Protein AF-A0A7L4YK06-F1 (afdb_monomer_lite)

Radius of gyration: 18.38 Å; chains: 1; bounding box: 50×36×62 Å

Sequence (224 aa):
MPAREVGVSVGKQPEITEEFLQMFVEAMGSVVPGPPIPPDEIESWRGKLPDLVLTWWEQVGLASFGDGRAWFTDPAEWVDVAAEILPLCQVISPYLDPALLNGAYYPWMRDAFGDMYCWSPTHQVKLKITPLLHWVGGADYSEDIANGLVTLPVENAILSRPRDFDVVDDKGKLLFSRLRKRLGPLTADTYYAMVVPVALGGAVLADNFAIKPVHGHLAQGSTN

pLDDT: mean 87.83, std 16.8, range [28.19, 98.44]

Organism: NCBI:txid1891644

Secondary structure (DSSP, 8-state):
----------PPPP----HHHHHHHHHHS-EE--PPPPHHHHHHTBTTB-HHHHHHHHHHSS-EETTTTEEE--HHHHHHHHHHHGGGPEE--TT--GGGG-S--EEEEEETT--EEEEETTTTEEEEEEGGGTEEEEEE-HHHHHTT-TTHHHHHHHT--GGGGSPBPTTS-B-HHHHHHHH----TTEEEEESS-GGGT---SGGGEEEEESS-GGGSS---

InterPro domains:
  IPR014983 GAD-related [PF08887] (21-130)

Structure (mmCIF, N/CA/C/O backbone):
data_AF-A0A7L4YK06-F1
#
_entry.id   AF-A0A7L4YK06-F1
#
loop_
_atom_site.group_PDB
_atom_site.id
_atom_site.type_symbol
_atom_site.label_atom_id
_atom_site.label_alt_id
_atom_site.label_comp_id
_atom_site.label_asym_id
_atom_site.label_entity_id
_atom_site.label_seq_id
_atom_site.pdbx_PDB_ins_code
_atom_site.Cartn_x
_atom_site.Cartn_y
_atom_site.Cartn_z
_atom_site.occupancy
_atom_site.B_iso_or_equiv
_atom_site.auth_seq_id
_atom_site.auth_comp_id
_atom_site.auth_asym_id
_atom_site.auth_atom_id
_atom_site.pdbx_PDB_model_num
ATOM 1 N N . MET A 1 1 ? -20.789 -14.506 -44.856 1.00 38.69 1 MET A N 1
ATOM 2 C CA . MET A 1 1 ? -21.210 -14.554 -43.440 1.00 38.69 1 MET A CA 1
ATOM 3 C C . MET A 1 1 ? -20.277 -13.634 -42.668 1.00 38.69 1 MET A C 1
ATOM 5 O O . MET A 1 1 ? -19.081 -13.895 -42.732 1.00 38.69 1 MET A O 1
ATOM 9 N N . PRO A 1 2 ? -20.738 -12.533 -42.054 1.00 35.31 2 PRO A N 1
ATOM 10 C CA . PRO A 1 2 ? -19.851 -11.685 -41.268 1.00 35.31 2 PRO A CA 1
ATOM 11 C C . PRO A 1 2 ? -19.653 -12.286 -39.871 1.00 35.31 2 PRO A C 1
ATOM 13 O O . PRO A 1 2 ? -20.581 -12.848 -39.286 1.00 35.31 2 PRO A O 1
ATOM 16 N N . ALA A 1 3 ? -18.417 -12.210 -39.383 1.00 37.41 3 ALA A N 1
ATOM 17 C CA . ALA A 1 3 ? -18.013 -12.671 -38.064 1.00 37.41 3 ALA A CA 1
ATOM 18 C C . ALA A 1 3 ? -18.752 -11.881 -36.973 1.00 37.41 3 ALA A C 1
ATOM 20 O O . ALA A 1 3 ? -18.835 -10.656 -37.035 1.00 37.41 3 ALA A O 1
ATOM 21 N N . ARG A 1 4 ? -19.302 -12.593 -35.982 1.00 36.28 4 ARG A N 1
ATOM 22 C CA . ARG A 1 4 ? -19.847 -11.994 -34.760 1.00 36.28 4 ARG A CA 1
ATOM 23 C C . ARG A 1 4 ? -18.691 -11.409 -33.954 1.00 36.28 4 ARG A C 1
ATOM 25 O O . ARG A 1 4 ? -17.850 -12.161 -33.468 1.00 36.28 4 ARG A O 1
ATOM 32 N N . GLU A 1 5 ? -18.679 -10.091 -33.794 1.00 35.84 5 GLU A N 1
ATOM 33 C CA . GLU A 1 5 ? -17.952 -9.444 -32.706 1.00 35.84 5 GLU A CA 1
ATOM 34 C C . GLU A 1 5 ? -18.526 -9.960 -31.383 1.00 35.84 5 GLU A C 1
ATOM 36 O O . GLU A 1 5 ? -19.709 -9.792 -31.079 1.00 35.84 5 GLU A O 1
ATOM 41 N N . VAL A 1 6 ? -17.691 -10.658 -30.616 1.00 38.72 6 VAL A N 1
ATOM 42 C CA . VAL A 1 6 ? -17.999 -11.019 -29.235 1.00 38.72 6 VAL A CA 1
ATOM 43 C C . VAL A 1 6 ? -17.775 -9.754 -28.419 1.00 38.72 6 VAL A C 1
ATOM 45 O O . VAL A 1 6 ? -16.650 -9.438 -28.041 1.00 38.72 6 VAL A O 1
ATOM 48 N N . GLY A 1 7 ? -18.845 -8.987 -28.213 1.00 33.97 7 GLY A N 1
ATOM 49 C CA . GLY A 1 7 ? -18.842 -7.886 -27.262 1.00 33.97 7 GLY A CA 1
ATOM 50 C C . GLY A 1 7 ? -18.498 -8.434 -25.881 1.00 33.97 7 GLY A C 1
ATOM 51 O O . GLY A 1 7 ? -19.246 -9.240 -25.328 1.00 33.97 7 GLY A O 1
ATOM 52 N N . VAL A 1 8 ? -17.353 -8.024 -25.341 1.00 39.62 8 VAL A N 1
ATOM 53 C CA . VAL A 1 8 ? -17.041 -8.207 -23.924 1.00 39.62 8 VAL A CA 1
ATOM 54 C C . VAL A 1 8 ? -18.122 -7.451 -23.161 1.00 39.62 8 VAL A C 1
ATOM 56 O O . VAL A 1 8 ? -18.219 -6.229 -23.274 1.00 39.62 8 VAL A O 1
ATOM 59 N N . SER A 1 9 ? -18.980 -8.169 -22.436 1.00 37.34 9 SER A N 1
ATOM 60 C CA . SER A 1 9 ? -19.929 -7.539 -21.528 1.00 37.34 9 SER A CA 1
ATOM 61 C C . SER A 1 9 ? -19.119 -6.812 -20.461 1.00 37.34 9 SER A C 1
ATOM 63 O O . SER A 1 9 ? -18.550 -7.446 -19.572 1.00 37.34 9 SER A O 1
ATOM 65 N N . VAL A 1 10 ? -19.035 -5.488 -20.567 1.00 45.25 10 VAL A N 1
ATOM 66 C CA . VAL A 1 10 ? -18.601 -4.642 -19.457 1.00 45.25 10 VAL A CA 1
ATOM 67 C C . VAL A 1 10 ? -19.618 -4.899 -18.351 1.00 45.25 10 VAL A C 1
ATOM 69 O O . VAL A 1 10 ? -20.784 -4.524 -18.480 1.00 45.25 10 VAL A O 1
ATOM 72 N N . GLY A 1 11 ? -19.219 -5.662 -17.330 1.00 49.56 11 GLY A N 1
ATOM 73 C CA . GLY A 1 11 ? -20.054 -5.898 -16.158 1.00 49.56 11 GLY A CA 1
ATOM 74 C C . GLY A 1 11 ? -20.525 -4.555 -15.608 1.00 49.56 11 GLY A C 1
ATOM 75 O O . GLY A 1 11 ? -19.779 -3.575 -15.649 1.00 49.56 11 GLY A O 1
ATOM 76 N N . LYS A 1 12 ? -21.780 -4.486 -15.154 1.00 53.69 12 LYS A N 1
ATOM 77 C CA . LYS A 1 12 ? -22.322 -3.282 -14.518 1.00 53.69 12 LYS A CA 1
ATOM 78 C C . LYS A 1 12 ? -21.351 -2.868 -13.406 1.00 53.69 12 LYS A C 1
ATOM 80 O O . LYS A 1 12 ? -21.043 -3.696 -12.550 1.00 53.69 12 LYS A O 1
ATOM 85 N N . GLN A 1 13 ? -20.836 -1.639 -13.459 1.00 62.62 13 GLN A N 1
ATOM 86 C CA . GLN A 1 13 ? -19.966 -1.139 -12.397 1.00 62.62 13 GLN A CA 1
ATOM 87 C C . GLN A 1 13 ? -20.712 -1.194 -11.055 1.00 62.62 13 GLN A C 1
ATOM 89 O O . GLN A 1 13 ? -21.938 -1.016 -11.051 1.00 62.62 13 GLN A O 1
ATOM 94 N N . PRO A 1 14 ? -20.012 -1.500 -9.947 1.00 71.00 14 PRO A N 1
ATOM 95 C CA . PRO A 1 14 ? -20.625 -1.506 -8.625 1.00 71.00 14 PRO A CA 1
ATOM 96 C C . PRO A 1 14 ? -21.251 -0.135 -8.349 1.00 71.00 14 PRO A C 1
ATOM 98 O O . PRO A 1 14 ? -20.731 0.893 -8.785 1.00 71.00 14 PRO A O 1
ATOM 101 N N . GLU A 1 15 ? -22.387 -0.123 -7.658 1.00 83.00 15 GLU A N 1
ATOM 102 C CA . GLU A 1 15 ? -22.965 1.123 -7.165 1.00 83.00 15 GLU A CA 1
ATOM 103 C C . GLU A 1 15 ? -22.116 1.590 -5.981 1.00 83.00 15 GLU A C 1
ATOM 105 O O . GLU A 1 15 ? -22.194 1.022 -4.895 1.00 83.00 15 GLU A O 1
ATOM 110 N N . ILE A 1 16 ? -21.247 2.567 -6.235 1.00 92.44 16 ILE A N 1
ATOM 111 C CA . ILE A 1 16 ? -20.385 3.177 -5.225 1.00 92.44 16 ILE A CA 1
ATOM 112 C C . ILE A 1 16 ? -21.134 4.370 -4.639 1.00 92.44 16 ILE A C 1
ATOM 114 O O . ILE A 1 16 ? -21.537 5.267 -5.377 1.00 92.44 16 ILE A O 1
ATOM 118 N N . THR A 1 17 ? -21.336 4.362 -3.325 1.00 93.69 17 THR A N 1
ATOM 119 C CA . THR A 1 17 ? -22.069 5.407 -2.592 1.00 93.69 17 THR A CA 1
ATOM 120 C C . THR A 1 17 ? -21.176 6.224 -1.667 1.00 93.69 17 THR A C 1
ATOM 122 O O . THR A 1 17 ? -21.579 7.304 -1.242 1.00 93.69 17 THR A O 1
ATOM 125 N N . GLU A 1 18 ? -19.979 5.725 -1.345 1.00 94.94 18 GLU A N 1
ATOM 126 C CA . GLU A 1 18 ? -19.001 6.470 -0.553 1.00 94.94 18 GLU A CA 1
ATOM 127 C C . GLU A 1 18 ? -18.235 7.448 -1.459 1.00 94.94 18 GLU A C 1
ATOM 129 O O . GLU A 1 18 ? -17.725 7.072 -2.518 1.00 94.94 18 GLU A O 1
ATOM 134 N N . GLU A 1 19 ? -18.195 8.716 -1.051 1.00 94.25 19 GLU A N 1
ATOM 135 C CA . GLU A 1 19 ? -17.736 9.846 -1.860 1.00 94.25 19 GLU A CA 1
ATOM 136 C C . GLU A 1 19 ? -16.250 9.746 -2.225 1.00 94.25 19 GLU A C 1
ATOM 138 O O . GLU A 1 19 ? -15.890 9.908 -3.395 1.00 94.25 19 GLU A O 1
ATOM 143 N N . PHE A 1 20 ? -15.376 9.431 -1.265 1.00 94.31 20 PHE A N 1
ATOM 144 C CA . PHE A 1 20 ? -13.936 9.352 -1.518 1.00 94.31 20 PHE A CA 1
ATOM 145 C C . PHE A 1 20 ? -13.567 8.184 -2.437 1.00 94.31 20 PHE A C 1
ATOM 147 O O . PHE A 1 20 ? -12.710 8.328 -3.313 1.00 94.31 20 PHE A O 1
ATOM 154 N N . LEU A 1 21 ? -14.243 7.044 -2.296 1.00 95.06 21 LEU A N 1
ATOM 155 C CA . LEU A 1 21 ? -14.101 5.900 -3.185 1.00 95.06 21 LEU A CA 1
ATOM 156 C C . LEU A 1 21 ? -14.577 6.241 -4.594 1.00 95.06 21 LEU A C 1
ATOM 158 O O . LEU A 1 21 ? -13.899 5.893 -5.562 1.00 95.06 21 LEU A O 1
ATOM 162 N N . GLN A 1 22 ? -15.701 6.950 -4.726 1.00 94.56 22 GLN A N 1
ATOM 163 C CA . GLN A 1 22 ? -16.176 7.405 -6.029 1.00 94.56 22 GLN A CA 1
ATOM 164 C C . GLN A 1 22 ? -15.141 8.318 -6.699 1.00 94.56 22 GLN A C 1
ATOM 166 O O . GLN A 1 22 ? -14.745 8.062 -7.839 1.00 94.56 22 GLN A O 1
ATOM 171 N N . MET A 1 23 ? -14.638 9.325 -5.978 1.00 94.00 23 MET A N 1
ATOM 172 C CA . MET A 1 23 ? -13.592 10.226 -6.474 1.00 94.00 23 MET A CA 1
ATOM 173 C C . MET A 1 23 ? -12.334 9.465 -6.905 1.00 94.00 23 MET A C 1
ATOM 175 O O . MET A 1 23 ? -11.746 9.763 -7.948 1.00 94.00 23 MET A O 1
ATOM 179 N N . PHE A 1 24 ? -11.918 8.464 -6.127 1.00 95.25 24 PHE A N 1
ATOM 180 C CA . PHE A 1 24 ? -10.759 7.644 -6.456 1.00 95.25 24 PHE A CA 1
ATOM 181 C C . PHE A 1 24 ? -10.971 6.816 -7.723 1.00 95.25 24 PHE A C 1
ATOM 183 O O . PHE A 1 24 ? -10.101 6.788 -8.595 1.00 95.25 24 PHE A O 1
ATOM 190 N N . VAL A 1 25 ? -12.131 6.170 -7.869 1.00 94.31 25 VAL A N 1
ATOM 191 C CA . VAL A 1 25 ? -12.465 5.384 -9.065 1.00 94.31 25 VAL A CA 1
ATOM 192 C C . VAL A 1 25 ? -12.511 6.268 -10.310 1.00 94.31 25 VAL A C 1
ATOM 194 O O . VAL A 1 25 ? -11.950 5.891 -11.342 1.00 94.31 25 VAL A O 1
ATOM 197 N N . GLU A 1 26 ? -13.103 7.459 -10.210 1.00 93.75 26 GLU A N 1
ATOM 198 C CA . GLU A 1 26 ? -13.117 8.448 -11.291 1.00 93.75 26 GLU A CA 1
ATOM 199 C C . GLU A 1 26 ? -11.696 8.886 -11.678 1.00 93.75 26 GLU A C 1
ATOM 201 O O . GLU A 1 26 ? -11.359 8.928 -12.864 1.00 93.75 26 GLU A O 1
ATOM 206 N N . ALA A 1 27 ? -10.828 9.143 -10.694 1.00 94.19 27 ALA A N 1
ATOM 207 C CA . ALA A 1 27 ? -9.434 9.512 -10.933 1.00 94.19 27 ALA A CA 1
ATOM 208 C C . ALA A 1 27 ? -8.612 8.367 -11.554 1.00 94.19 27 ALA A C 1
ATOM 210 O O . ALA A 1 27 ? -7.781 8.602 -12.436 1.00 94.19 27 ALA A O 1
ATOM 211 N N . MET A 1 28 ? -8.832 7.126 -11.111 1.00 94.19 28 MET A N 1
ATOM 212 C CA . MET A 1 28 ? -8.130 5.934 -11.598 1.00 94.19 28 MET A CA 1
ATOM 213 C C . MET A 1 28 ? -8.605 5.494 -12.986 1.00 94.19 28 MET A C 1
ATOM 215 O O . MET A 1 28 ? -7.826 4.895 -13.737 1.00 94.19 28 MET A O 1
ATOM 219 N N . GLY A 1 29 ? -9.849 5.820 -13.342 1.00 92.75 29 GLY A N 1
ATOM 220 C CA . GLY A 1 29 ? -10.471 5.583 -14.645 1.00 92.75 29 GLY A CA 1
ATOM 221 C C . GLY A 1 29 ? -11.077 4.188 -14.824 1.00 92.75 29 GLY A C 1
ATOM 222 O O . GLY A 1 29 ? -11.877 3.987 -15.736 1.00 92.75 29 GLY A O 1
ATOM 223 N N . SER A 1 30 ? -10.730 3.223 -13.970 1.00 92.31 30 SER A N 1
ATOM 224 C CA . SER A 1 30 ? -11.351 1.898 -13.953 1.00 92.31 30 SER A CA 1
ATOM 225 C C . SER A 1 30 ? -11.335 1.285 -12.553 1.00 92.31 30 SER A C 1
ATOM 227 O O . SER A 1 30 ? -10.402 1.499 -11.777 1.00 92.31 30 SER A O 1
ATOM 229 N N . VAL A 1 31 ? -12.372 0.500 -12.254 1.00 95.12 31 VAL A N 1
ATOM 230 C CA . VAL A 1 31 ? -12.461 -0.379 -11.085 1.00 95.12 31 VAL A CA 1
ATOM 231 C C . VAL A 1 31 ? -12.971 -1.742 -11.535 1.00 95.12 31 VAL A C 1
ATOM 233 O O . VAL A 1 31 ? -13.912 -1.836 -12.329 1.00 95.12 31 VAL A O 1
ATOM 236 N N . VAL A 1 32 ? -12.335 -2.795 -11.039 1.00 95.62 32 VAL A N 1
ATOM 237 C CA . VAL A 1 32 ? -12.787 -4.178 -11.171 1.00 95.62 32 VAL A CA 1
ATOM 238 C C . VAL A 1 32 ? -13.037 -4.686 -9.753 1.00 95.62 32 VAL A C 1
ATOM 240 O O . VAL A 1 32 ? -12.064 -4.819 -9.007 1.00 95.62 32 VAL A O 1
ATOM 243 N N . PRO A 1 33 ? -14.303 -4.934 -9.361 1.00 94.69 33 PRO A N 1
ATOM 244 C CA . PRO A 1 33 ? -14.619 -5.473 -8.044 1.00 94.69 33 PRO A CA 1
ATOM 245 C C . PRO A 1 33 ? -13.831 -6.748 -7.756 1.00 94.69 33 PRO A C 1
ATOM 247 O O . PRO A 1 33 ? -13.664 -7.597 -8.638 1.00 94.69 33 PRO A O 1
ATOM 250 N N . GLY A 1 34 ? -13.338 -6.856 -6.528 1.00 90.50 34 GLY A N 1
ATOM 251 C CA . GLY A 1 34 ? -12.628 -8.035 -6.056 1.00 90.50 34 GLY A CA 1
ATOM 252 C C . GLY A 1 34 ? -13.581 -9.106 -5.533 1.00 90.50 34 GLY A C 1
ATOM 253 O O . GLY A 1 34 ? -14.804 -8.940 -5.581 1.00 90.50 34 GLY A O 1
ATOM 254 N N . PRO A 1 35 ? -13.032 -10.204 -4.991 1.00 88.38 35 PRO A N 1
ATOM 255 C CA . PRO A 1 35 ? -13.801 -11.115 -4.158 1.00 88.38 35 PRO A CA 1
ATOM 256 C C . PRO A 1 35 ? -14.521 -10.331 -3.045 1.00 88.38 35 PRO A C 1
ATOM 258 O O . PRO A 1 35 ? -13.887 -9.492 -2.394 1.00 88.38 35 PRO A O 1
ATOM 261 N N . PRO A 1 36 ? -15.833 -10.553 -2.837 1.00 88.69 36 PRO A N 1
ATOM 262 C CA . PRO A 1 36 ? -16.537 -9.964 -1.708 1.00 88.69 36 PRO A CA 1
ATOM 263 C C . PRO A 1 36 ? -16.005 -10.568 -0.409 1.00 88.69 36 PRO A C 1
ATOM 265 O O . PRO A 1 36 ? -15.769 -11.775 -0.333 1.00 88.69 36 PRO A O 1
ATOM 268 N N . ILE A 1 37 ? -15.855 -9.730 0.612 1.00 91.56 37 ILE A N 1
ATOM 269 C CA . ILE A 1 37 ? -15.395 -10.158 1.932 1.00 91.56 37 ILE A CA 1
ATOM 270 C C . ILE A 1 37 ? -16.627 -10.539 2.771 1.00 91.56 37 ILE A C 1
ATOM 272 O O . ILE A 1 37 ? -17.585 -9.761 2.819 1.00 91.56 37 ILE A O 1
ATOM 276 N N . PRO A 1 38 ? -16.667 -11.728 3.401 1.00 93.38 38 PRO A N 1
ATOM 277 C CA . PRO A 1 38 ? -17.772 -12.121 4.271 1.00 93.38 38 PRO A CA 1
ATOM 278 C C . PRO A 1 38 ? -18.001 -11.113 5.413 1.00 93.38 38 PRO A C 1
ATOM 280 O O . PRO A 1 38 ? -17.027 -10.645 6.003 1.00 93.38 38 PRO A O 1
ATOM 283 N N . PRO A 1 39 ? -19.256 -10.822 5.807 1.00 94.88 39 PRO A N 1
ATOM 284 C CA . PRO A 1 39 ? -19.540 -9.857 6.875 1.00 94.88 39 PRO A CA 1
ATOM 285 C C . PRO A 1 39 ? -18.829 -10.152 8.204 1.00 94.88 39 PRO A C 1
ATOM 287 O O . PRO A 1 39 ? -18.324 -9.234 8.841 1.00 94.88 39 PRO A O 1
ATOM 290 N N . ASP A 1 40 ? -18.732 -11.426 8.597 1.00 95.94 40 ASP A N 1
ATOM 291 C CA . ASP A 1 40 ? -18.037 -11.829 9.829 1.00 95.94 40 ASP A CA 1
ATOM 292 C C . ASP A 1 40 ? -16.530 -11.521 9.771 1.00 95.94 40 ASP A C 1
ATOM 294 O O . ASP A 1 40 ? -15.907 -11.199 10.785 1.00 95.94 40 ASP A O 1
ATOM 298 N N . GLU A 1 41 ? -15.935 -11.596 8.579 1.00 94.62 41 GLU A N 1
ATOM 299 C CA . GLU A 1 41 ? -14.531 -11.263 8.360 1.00 94.62 41 GLU A CA 1
ATOM 300 C C . GLU A 1 41 ? -14.318 -9.746 8.408 1.00 94.62 41 GLU A C 1
ATOM 302 O O . GLU A 1 41 ? -13.403 -9.288 9.094 1.00 94.62 41 GLU A O 1
ATOM 307 N N . ILE A 1 42 ? -15.208 -8.960 7.791 1.00 95.50 42 ILE A N 1
ATOM 308 C CA . ILE A 1 42 ? -15.216 -7.491 7.900 1.00 95.50 42 ILE A CA 1
ATOM 309 C C . ILE A 1 42 ? -15.331 -7.060 9.368 1.00 95.50 42 ILE A C 1
ATOM 311 O O . ILE A 1 42 ? -14.561 -6.219 9.835 1.00 95.50 42 ILE A O 1
ATOM 315 N N . GLU A 1 43 ? -16.238 -7.678 10.125 1.00 96.31 43 GLU A N 1
ATOM 316 C CA . GLU A 1 43 ? -16.424 -7.387 11.548 1.00 96.31 43 GLU A CA 1
ATOM 317 C C . GLU A 1 43 ? -15.160 -7.695 12.367 1.00 96.31 43 GLU A C 1
ATOM 319 O O . GLU A 1 43 ? -14.799 -6.944 13.273 1.00 96.31 43 GLU A O 1
ATOM 324 N N . SER A 1 44 ? -14.411 -8.743 12.006 1.00 95.94 44 SER A N 1
ATOM 325 C CA . SER A 1 44 ? -13.151 -9.103 12.673 1.00 95.94 44 SER A CA 1
ATOM 326 C C . SER A 1 44 ? -12.025 -8.061 12.515 1.00 95.94 44 SER A C 1
ATOM 328 O O . SER A 1 44 ? -11.031 -8.097 13.264 1.00 95.94 44 SER A O 1
ATOM 330 N N . TRP A 1 45 ? -12.173 -7.141 11.553 1.00 95.75 45 TRP A N 1
ATOM 331 C CA . TRP A 1 45 ? -11.264 -6.024 11.293 1.00 95.75 45 TRP A CA 1
ATOM 332 C C . TRP A 1 45 ? -11.667 -4.723 11.995 1.00 95.75 45 TRP A C 1
ATOM 334 O O . TRP A 1 45 ? -10.849 -3.795 12.058 1.00 95.75 45 TRP A O 1
ATOM 344 N N . ARG A 1 46 ? -12.865 -4.641 12.591 1.00 95.38 46 ARG A N 1
ATOM 345 C CA . ARG A 1 46 ? -13.256 -3.466 13.381 1.00 95.38 46 ARG A CA 1
ATOM 346 C C . ARG A 1 46 ? -12.298 -3.239 14.543 1.00 95.38 46 ARG A C 1
ATOM 348 O O . ARG A 1 46 ? -11.855 -4.167 15.219 1.00 95.38 46 ARG A O 1
ATOM 355 N N . GLY A 1 47 ? -11.925 -1.978 14.743 1.00 92.56 47 GLY A N 1
ATOM 356 C CA . GLY A 1 47 ? -10.927 -1.568 15.734 1.00 92.56 47 GLY A CA 1
ATOM 357 C C . GLY A 1 47 ? -9.470 -1.873 15.352 1.00 92.56 47 GLY A C 1
ATOM 358 O O . GLY A 1 47 ? -8.564 -1.346 15.995 1.00 92.56 47 GLY A O 1
ATOM 359 N N . LYS A 1 48 ? -9.217 -2.670 14.303 1.00 94.75 48 LYS A N 1
ATOM 360 C CA . LYS A 1 48 ? -7.875 -2.869 13.727 1.00 94.75 48 LYS A CA 1
ATOM 361 C C . LYS A 1 48 ? -7.621 -1.950 12.541 1.00 94.75 48 LYS A C 1
ATOM 363 O O . LYS A 1 48 ? -6.493 -1.501 12.384 1.00 94.75 48 LYS A O 1
ATOM 368 N N . LEU A 1 49 ? -8.651 -1.676 11.741 1.00 95.19 49 LEU A N 1
ATOM 369 C CA . LEU A 1 49 ? -8.650 -0.724 10.631 1.00 95.19 49 LEU A CA 1
ATOM 370 C C . LEU A 1 49 ? -9.693 0.380 10.871 1.00 95.19 49 LEU A C 1
ATOM 372 O O . LEU A 1 49 ? -10.652 0.152 11.614 1.00 95.19 49 LEU A O 1
ATOM 376 N N . PRO A 1 50 ? -9.544 1.563 10.248 1.00 94.31 50 PRO A N 1
ATOM 377 C CA . PRO A 1 50 ? -10.601 2.569 10.233 1.00 94.31 50 PRO A CA 1
ATOM 378 C C . PRO A 1 50 ? -11.855 2.032 9.533 1.00 94.31 50 PRO A C 1
ATOM 380 O O . PRO A 1 50 ? -11.751 1.432 8.462 1.00 94.31 50 PRO A O 1
ATOM 383 N N . ASP A 1 51 ? -13.040 2.303 10.090 1.00 95.44 51 ASP A N 1
ATOM 384 C CA . ASP A 1 51 ? -14.325 1.815 9.554 1.00 95.44 51 ASP A CA 1
ATOM 385 C C . ASP A 1 51 ? -14.574 2.230 8.092 1.00 95.44 51 ASP A C 1
ATOM 387 O O . ASP A 1 51 ? -15.280 1.539 7.356 1.00 95.44 51 ASP A O 1
ATOM 391 N N . LEU A 1 52 ? -13.965 3.331 7.642 1.00 96.00 52 LEU A N 1
ATOM 392 C CA . LEU A 1 52 ? -14.053 3.775 6.252 1.00 96.00 52 LEU A CA 1
ATOM 393 C C . LEU A 1 52 ? -13.415 2.772 5.274 1.00 96.00 52 LEU A C 1
ATOM 395 O O . LEU A 1 52 ? -13.978 2.519 4.214 1.00 96.00 52 LEU A O 1
ATOM 399 N N . VAL A 1 53 ? -12.305 2.124 5.650 1.00 96.75 53 VAL A N 1
ATOM 400 C CA . VAL A 1 53 ? -11.691 1.062 4.828 1.00 96.75 53 VAL A CA 1
ATOM 401 C C . VAL A 1 53 ? -12.643 -0.125 4.690 1.00 96.75 53 VAL A C 1
ATOM 403 O O . VAL A 1 53 ? -12.821 -0.656 3.595 1.00 96.75 53 VAL A O 1
ATOM 406 N N . LEU A 1 54 ? -13.303 -0.500 5.788 1.00 96.56 54 LEU A N 1
ATOM 407 C CA . LEU A 1 54 ? -14.285 -1.585 5.809 1.00 96.56 54 LEU A CA 1
ATOM 408 C C . LEU A 1 54 ? -15.499 -1.254 4.934 1.00 96.56 54 LEU A C 1
ATOM 410 O O . LEU A 1 54 ? -15.934 -2.089 4.149 1.00 96.56 54 LEU A O 1
ATOM 414 N N . THR A 1 55 ? -15.978 -0.009 4.994 1.00 96.00 55 THR A N 1
ATOM 415 C CA . THR A 1 55 ? -17.061 0.497 4.133 1.00 96.00 55 THR A CA 1
ATOM 416 C C . THR A 1 55 ? -16.702 0.371 2.648 1.00 96.00 55 THR A C 1
ATOM 418 O O . THR A 1 55 ? -17.539 -0.012 1.831 1.00 96.00 55 THR A O 1
ATOM 421 N N . TRP A 1 56 ? -15.451 0.652 2.270 1.00 96.25 56 TRP A N 1
ATOM 422 C CA . TRP A 1 56 ? -14.998 0.459 0.892 1.00 96.25 56 TRP A CA 1
ATOM 423 C C . TRP A 1 56 ? -14.985 -1.015 0.488 1.00 96.25 56 TRP A C 1
ATOM 425 O O . TRP A 1 56 ? -15.451 -1.362 -0.600 1.00 96.25 56 TRP A O 1
ATOM 435 N N . TRP A 1 57 ? -14.492 -1.892 1.362 1.00 96.00 57 TRP A N 1
ATOM 436 C CA . TRP A 1 57 ? -14.490 -3.334 1.118 1.00 96.00 57 TRP A CA 1
ATOM 437 C C . TRP A 1 57 ? -15.902 -3.913 0.981 1.00 96.00 57 TRP A C 1
ATOM 439 O O . TRP A 1 57 ? -16.117 -4.770 0.127 1.00 96.00 57 TRP A O 1
ATOM 449 N N . GLU A 1 58 ? -16.880 -3.423 1.742 1.00 95.25 58 GLU A N 1
ATOM 450 C CA . GLU A 1 58 ? -18.289 -3.813 1.588 1.00 95.25 58 GLU A CA 1
ATOM 451 C C . GLU A 1 58 ? -18.840 -3.462 0.194 1.00 95.25 58 GLU A C 1
ATOM 453 O O . GLU A 1 58 ? -19.628 -4.223 -0.370 1.00 95.25 58 GLU A O 1
ATOM 458 N N . GLN A 1 59 ? -18.419 -2.333 -0.387 1.00 94.94 59 GLN A N 1
ATOM 459 C CA . GLN A 1 59 ? -18.929 -1.863 -1.681 1.00 94.94 59 GLN A CA 1
ATOM 460 C C . GLN A 1 59 ? -18.268 -2.541 -2.882 1.00 94.94 59 GLN A C 1
ATOM 462 O O . GLN A 1 59 ? -18.943 -2.836 -3.871 1.00 94.94 59 GLN A O 1
ATOM 467 N N . VAL A 1 60 ? -16.948 -2.754 -2.833 1.00 95.50 60 VAL A N 1
ATOM 468 C CA . VAL A 1 60 ? -16.181 -3.207 -4.010 1.00 95.50 60 VAL A CA 1
ATOM 469 C C . VAL A 1 60 ? -15.309 -4.443 -3.768 1.00 95.50 60 VAL A C 1
ATOM 471 O O . VAL A 1 60 ? -14.690 -4.941 -4.712 1.00 95.50 60 VAL A O 1
ATOM 474 N N . GLY A 1 61 ? -15.281 -4.979 -2.546 1.00 95.50 61 GLY A N 1
ATOM 475 C CA . GLY A 1 61 ? -14.397 -6.078 -2.152 1.00 95.50 61 GLY A CA 1
ATOM 476 C C . GLY A 1 61 ? -12.920 -5.684 -2.217 1.00 95.50 61 GLY A C 1
ATOM 477 O O . GLY A 1 61 ? -12.567 -4.503 -2.172 1.00 95.50 61 GLY A O 1
ATOM 478 N N . LEU A 1 62 ? -12.046 -6.678 -2.398 1.00 94.81 62 LEU A N 1
ATOM 479 C CA . LEU A 1 62 ? -10.608 -6.479 -2.648 1.00 94.81 62 LEU A CA 1
ATOM 480 C C . LEU A 1 62 ? -10.348 -6.038 -4.102 1.00 94.81 62 LEU A C 1
ATOM 482 O O . LEU A 1 62 ? -9.747 -6.749 -4.911 1.00 94.81 62 LEU A O 1
ATOM 486 N N . ALA A 1 63 ? -10.927 -4.894 -4.469 1.00 96.19 63 ALA A N 1
ATOM 487 C CA . ALA A 1 63 ? -10.990 -4.398 -5.837 1.00 96.19 63 ALA A CA 1
ATOM 488 C C . ALA A 1 63 ? -9.625 -4.030 -6.418 1.00 96.19 63 ALA A C 1
ATOM 490 O O . ALA A 1 63 ? -8.721 -3.591 -5.710 1.00 96.19 63 ALA A O 1
ATOM 491 N N . SER A 1 64 ? -9.527 -4.134 -7.744 1.00 96.56 64 SER A N 1
ATOM 492 C CA . SER A 1 64 ? -8.429 -3.584 -8.536 1.00 96.56 64 SER A CA 1
ATOM 493 C C . SER A 1 64 ? -8.829 -2.255 -9.170 1.00 96.56 64 SER A C 1
ATOM 495 O O . SER A 1 64 ? -9.940 -2.113 -9.681 1.00 96.56 64 SER A O 1
ATOM 497 N N . PHE A 1 65 ? -7.900 -1.305 -9.207 1.00 96.50 65 PHE A N 1
ATOM 498 C CA . PHE A 1 65 ? -8.102 0.047 -9.714 1.00 96.50 65 PHE A CA 1
ATOM 499 C C . PHE A 1 65 ? -7.111 0.381 -10.831 1.00 96.50 65 PHE A C 1
ATOM 501 O O . PHE A 1 65 ? -5.938 -0.008 -10.788 1.00 96.50 65 PHE A O 1
ATOM 508 N N . GLY A 1 66 ? -7.563 1.146 -11.825 1.00 95.62 66 GLY A N 1
ATOM 509 C CA . GLY A 1 66 ? -6.715 1.720 -12.872 1.00 95.62 66 GLY A CA 1
ATOM 510 C C . GLY A 1 66 ? -5.971 0.679 -13.712 1.00 95.62 66 GLY A C 1
ATOM 511 O O . GLY A 1 66 ? -4.787 0.852 -13.988 1.00 95.62 66 GLY A O 1
ATOM 512 N N . ASP A 1 67 ? -6.651 -0.404 -14.094 1.00 95.31 67 ASP A N 1
ATOM 513 C CA . ASP A 1 67 ? -6.114 -1.535 -14.869 1.00 95.31 67 ASP A CA 1
ATOM 514 C C . ASP A 1 67 ? -4.954 -2.277 -14.183 1.00 95.31 67 ASP A C 1
ATOM 516 O O . ASP A 1 67 ? -4.019 -2.747 -14.848 1.00 95.31 67 ASP A O 1
ATOM 520 N N . GLY A 1 68 ? -5.026 -2.374 -12.853 1.00 96.00 68 GLY A N 1
ATOM 521 C CA . GLY A 1 68 ? -4.009 -3.001 -12.018 1.00 96.00 68 GLY A CA 1
ATOM 522 C C . GLY A 1 68 ? -2.904 -2.043 -11.583 1.00 96.00 68 GLY A C 1
ATOM 523 O O . GLY A 1 68 ? -1.753 -2.453 -11.491 1.00 96.00 68 GLY A O 1
ATOM 524 N N . ARG A 1 69 ? -3.218 -0.764 -11.356 1.00 96.69 69 ARG A N 1
ATOM 525 C CA . ARG A 1 69 ? -2.301 0.182 -10.694 1.00 96.69 69 ARG A CA 1
ATOM 526 C C . ARG A 1 69 ? -2.298 0.008 -9.188 1.00 96.69 69 ARG A C 1
ATOM 528 O O . ARG A 1 69 ? -1.244 0.122 -8.578 1.00 96.69 69 ARG A O 1
ATOM 535 N N . ALA A 1 70 ? -3.468 -0.238 -8.612 1.00 96.50 70 ALA A N 1
ATOM 536 C CA . ALA A 1 70 ? -3.651 -0.385 -7.178 1.00 96.50 70 ALA A CA 1
ATOM 537 C C . ALA A 1 70 ? -4.728 -1.424 -6.867 1.00 96.50 70 ALA A C 1
ATOM 539 O O . ALA A 1 70 ? -5.562 -1.742 -7.718 1.00 96.50 70 ALA A O 1
ATOM 540 N N . TRP A 1 71 ? -4.676 -1.958 -5.651 1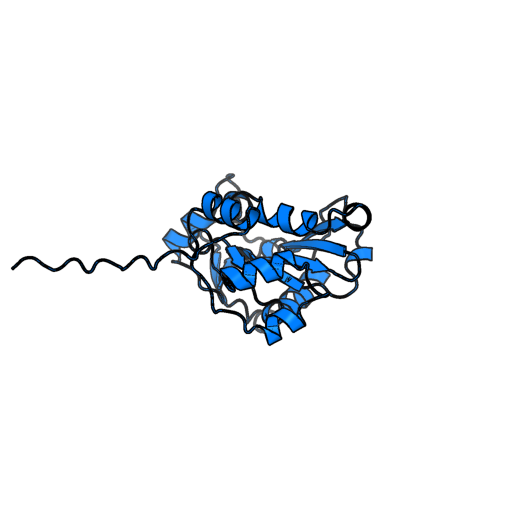.00 96.12 71 TRP A N 1
ATOM 541 C CA . TRP A 1 71 ? -5.632 -2.919 -5.125 1.00 96.12 71 TRP A CA 1
ATOM 542 C C . TRP A 1 71 ? -5.919 -2.622 -3.667 1.00 96.12 71 TRP A C 1
ATOM 544 O O . TRP A 1 71 ? -4.986 -2.361 -2.906 1.00 96.12 71 TRP A O 1
ATOM 554 N N . PHE A 1 72 ? -7.180 -2.761 -3.269 1.00 96.25 72 PHE A N 1
ATOM 555 C CA . PHE A 1 72 ? -7.458 -3.122 -1.884 1.00 96.25 72 PHE A CA 1
ATOM 556 C C . PHE A 1 72 ? -6.982 -4.548 -1.650 1.00 96.25 72 PHE A C 1
ATOM 558 O O . PHE A 1 72 ? -7.132 -5.405 -2.520 1.00 96.25 72 PHE A O 1
ATOM 565 N N . THR A 1 73 ? -6.363 -4.775 -0.499 1.00 92.06 73 THR A N 1
ATOM 566 C CA . THR A 1 73 ? -5.661 -6.024 -0.218 1.00 92.06 73 THR A CA 1
ATOM 567 C C . THR A 1 73 ? -6.083 -6.585 1.126 1.00 92.06 73 THR A C 1
ATOM 569 O O . THR A 1 73 ? -6.376 -5.810 2.036 1.00 92.06 73 THR A O 1
ATOM 572 N N . ASP A 1 74 ? -6.111 -7.912 1.239 1.00 90.38 74 ASP A N 1
ATOM 573 C CA . ASP A 1 74 ? -6.322 -8.578 2.520 1.00 90.38 74 ASP A CA 1
ATOM 574 C C . ASP A 1 74 ? -5.075 -8.364 3.393 1.00 90.38 74 ASP A C 1
ATOM 576 O O . ASP A 1 74 ? -3.985 -8.824 3.027 1.00 90.38 74 ASP A O 1
ATOM 580 N N . PRO A 1 75 ? -5.178 -7.679 4.544 1.00 92.56 75 PRO A N 1
ATOM 581 C CA . PRO A 1 75 ? -4.027 -7.488 5.400 1.00 92.56 75 PRO A CA 1
ATOM 582 C C . PRO A 1 75 ? -3.469 -8.806 5.934 1.00 92.56 75 PRO A C 1
ATOM 584 O O . PRO A 1 75 ? -2.276 -8.849 6.220 1.00 92.56 75 PRO A O 1
ATOM 587 N N . ALA A 1 76 ? -4.270 -9.872 6.056 1.00 88.06 76 ALA A N 1
ATOM 588 C CA . ALA A 1 76 ? -3.798 -11.172 6.533 1.00 88.06 76 ALA A CA 1
ATOM 589 C C . ALA A 1 76 ? -2.766 -11.809 5.588 1.00 88.06 76 ALA A C 1
ATOM 591 O O . ALA A 1 76 ? -1.852 -12.484 6.055 1.00 88.06 76 ALA A O 1
ATOM 592 N N . GLU A 1 77 ? -2.859 -11.551 4.282 1.00 85.62 77 GLU A N 1
ATOM 593 C CA . GLU A 1 77 ? -1.882 -12.036 3.300 1.00 85.62 77 GLU A CA 1
ATOM 594 C C . GLU A 1 77 ? -0.607 -11.177 3.277 1.00 85.62 77 GLU A C 1
ATOM 596 O O . GLU A 1 77 ? 0.481 -11.659 2.969 1.00 85.62 77 GLU A O 1
ATOM 601 N N . TRP A 1 78 ? -0.705 -9.895 3.629 1.00 88.75 78 TRP A N 1
ATOM 602 C CA . TRP A 1 78 ? 0.393 -8.940 3.438 1.00 88.75 78 TRP A CA 1
ATOM 603 C C . TRP A 1 78 ? 1.132 -8.557 4.717 1.00 88.75 78 TRP A C 1
ATOM 605 O O . TRP A 1 78 ? 2.212 -7.968 4.633 1.00 88.75 78 TRP A O 1
ATOM 615 N N . VAL A 1 79 ? 0.593 -8.887 5.894 1.00 91.38 79 VAL A N 1
ATOM 616 C CA . VAL A 1 79 ? 1.206 -8.521 7.179 1.00 91.38 79 VAL A CA 1
ATOM 617 C C . VAL A 1 79 ? 2.614 -9.097 7.317 1.00 91.38 79 VAL A C 1
ATOM 619 O O . VAL A 1 79 ? 3.520 -8.374 7.724 1.00 91.38 79 VAL A O 1
ATOM 622 N N . ASP A 1 80 ? 2.819 -10.351 6.907 1.00 89.31 80 ASP A N 1
ATOM 623 C CA . ASP A 1 80 ? 4.116 -11.025 7.012 1.00 89.31 80 ASP A CA 1
ATOM 624 C C . ASP A 1 80 ? 5.139 -10.399 6.058 1.00 89.31 80 ASP A C 1
ATOM 626 O O . ASP A 1 80 ? 6.271 -10.116 6.444 1.00 89.31 80 ASP A O 1
ATOM 630 N N . VAL A 1 81 ? 4.715 -10.078 4.831 1.00 88.25 81 VAL A N 1
ATOM 631 C CA . VAL A 1 81 ? 5.554 -9.390 3.837 1.00 88.25 81 VAL A CA 1
ATOM 632 C C . VAL A 1 81 ? 5.985 -8.018 4.359 1.00 88.25 81 VAL A C 1
ATOM 634 O O . VAL A 1 81 ? 7.160 -7.652 4.292 1.00 88.25 81 VAL A O 1
ATOM 637 N N . ALA A 1 82 ? 5.047 -7.256 4.921 1.00 91.62 82 ALA A N 1
ATOM 638 C CA . ALA A 1 82 ? 5.346 -5.969 5.527 1.00 91.62 82 ALA A CA 1
ATOM 639 C C . ALA A 1 82 ? 6.272 -6.115 6.754 1.00 91.62 82 ALA A C 1
ATOM 641 O O . ALA A 1 82 ? 7.186 -5.305 6.911 1.00 91.62 82 ALA A O 1
ATOM 642 N N . ALA A 1 83 ? 6.103 -7.171 7.560 1.00 91.19 83 ALA A N 1
ATOM 643 C CA . ALA A 1 83 ? 6.941 -7.491 8.719 1.00 91.19 83 ALA A CA 1
ATOM 644 C C . ALA A 1 83 ? 8.377 -7.882 8.390 1.00 91.19 83 ALA A C 1
ATOM 646 O O . ALA A 1 83 ? 9.287 -7.534 9.144 1.00 91.19 83 ALA A O 1
ATOM 647 N N . GLU A 1 84 ? 8.601 -8.534 7.257 1.00 90.06 84 GLU A N 1
ATOM 648 C CA . GLU A 1 84 ? 9.946 -8.836 6.772 1.00 90.06 84 GLU A CA 1
ATOM 649 C C . GLU A 1 84 ? 10.659 -7.585 6.235 1.00 90.06 84 GLU A C 1
ATOM 651 O O . GLU A 1 84 ? 11.861 -7.411 6.442 1.00 90.06 84 GLU A O 1
ATOM 656 N N . ILE A 1 85 ? 9.926 -6.695 5.560 1.00 91.31 85 ILE A N 1
ATOM 657 C CA . ILE A 1 85 ? 10.506 -5.556 4.834 1.00 91.31 85 ILE A CA 1
ATOM 658 C C . ILE A 1 85 ? 10.693 -4.329 5.730 1.00 91.31 85 ILE A C 1
ATOM 660 O O . ILE A 1 85 ? 11.703 -3.632 5.607 1.00 91.31 85 ILE A O 1
ATOM 664 N N . LEU A 1 86 ? 9.748 -4.039 6.630 1.00 92.81 86 LEU A N 1
ATOM 665 C CA . LEU A 1 86 ? 9.769 -2.824 7.450 1.00 92.81 86 LEU A CA 1
ATOM 666 C C . LEU A 1 86 ? 11.077 -2.649 8.252 1.00 92.81 86 LEU A C 1
ATOM 668 O O . LEU A 1 86 ? 11.618 -1.543 8.223 1.00 92.81 86 LEU A O 1
ATOM 672 N N . PRO A 1 87 ? 11.652 -3.682 8.903 1.00 92.00 87 PRO A N 1
ATOM 673 C CA . PRO A 1 87 ? 12.914 -3.544 9.640 1.00 92.00 87 PRO A CA 1
ATOM 674 C C . PRO A 1 87 ? 14.126 -3.211 8.759 1.00 92.00 87 PRO A C 1
ATOM 676 O O . PRO A 1 87 ? 15.132 -2.718 9.264 1.00 92.00 87 PRO A O 1
ATOM 679 N N . LEU A 1 88 ? 14.047 -3.490 7.454 1.00 91.81 88 LEU A N 1
ATOM 680 C CA . LEU A 1 88 ? 15.090 -3.165 6.479 1.00 91.81 88 LEU A CA 1
ATOM 681 C C . LEU A 1 88 ? 14.963 -1.729 5.959 1.00 91.81 88 LEU A C 1
ATOM 683 O O . LEU A 1 88 ? 15.870 -1.238 5.285 1.00 91.81 88 LEU A O 1
ATOM 687 N N . CYS A 1 89 ? 13.838 -1.066 6.239 1.00 93.75 89 CYS A N 1
ATOM 688 C CA . CYS A 1 89 ? 13.520 0.224 5.661 1.00 93.75 89 CYS A CA 1
ATOM 689 C C . CYS A 1 89 ? 14.172 1.394 6.400 1.00 93.75 89 CYS A C 1
ATOM 691 O O . CYS A 1 89 ? 14.186 1.474 7.627 1.00 93.75 89 CYS A O 1
ATOM 693 N N . GLN A 1 90 ? 14.624 2.378 5.630 1.00 94.75 90 GLN A N 1
ATOM 694 C CA . GLN A 1 90 ? 14.962 3.700 6.129 1.00 94.75 90 GLN A CA 1
ATOM 695 C C . GLN A 1 90 ? 13.692 4.541 6.297 1.00 94.75 90 GLN A C 1
ATOM 697 O O . GLN A 1 90 ? 12.879 4.648 5.377 1.00 94.75 90 GLN A O 1
ATOM 702 N N . VAL A 1 91 ? 13.553 5.203 7.447 1.00 95.69 91 VAL A N 1
ATOM 703 C CA . VAL A 1 91 ? 12.512 6.217 7.654 1.00 95.69 91 VAL A CA 1
ATOM 704 C C . VAL A 1 91 ? 12.864 7.471 6.857 1.00 95.69 91 VAL A C 1
ATOM 706 O O . VAL A 1 91 ? 13.901 8.090 7.097 1.00 95.69 91 VAL A O 1
ATOM 709 N N . ILE A 1 92 ? 12.010 7.835 5.900 1.00 94.38 92 ILE A N 1
ATOM 710 C CA . ILE A 1 92 ? 12.232 8.984 5.005 1.00 94.38 92 ILE A CA 1
ATOM 711 C C . ILE A 1 92 ? 11.337 10.188 5.314 1.00 94.38 92 ILE A C 1
ATOM 713 O O . ILE A 1 92 ? 11.606 11.289 4.838 1.00 94.38 92 ILE A O 1
ATOM 717 N N . SER A 1 93 ? 10.265 9.994 6.087 1.00 89.94 93 SER A N 1
ATOM 718 C CA . SER A 1 93 ? 9.366 11.084 6.470 1.00 89.94 93 SER A CA 1
ATOM 719 C C . SER A 1 93 ? 9.904 11.785 7.718 1.00 89.94 93 SER A C 1
ATOM 721 O O . SER A 1 93 ? 10.076 11.122 8.739 1.00 89.94 93 SER A O 1
ATOM 723 N N . PRO A 1 94 ? 10.120 13.112 7.695 1.00 86.50 94 PRO A N 1
ATOM 724 C CA . PRO A 1 94 ? 10.525 13.852 8.891 1.00 86.50 94 PRO A CA 1
ATOM 725 C C . PRO A 1 94 ? 9.405 13.940 9.941 1.00 86.50 94 PRO A C 1
ATOM 727 O O . PRO A 1 94 ? 9.669 14.309 11.079 1.00 86.50 94 PRO A O 1
ATOM 730 N N . TYR A 1 95 ? 8.168 13.609 9.561 1.00 83.44 95 TYR A N 1
ATOM 731 C CA . TYR A 1 95 ? 6.979 13.636 10.418 1.00 83.44 95 TYR A CA 1
ATOM 732 C C . TYR A 1 95 ? 6.635 12.263 11.009 1.00 83.44 95 TYR A C 1
ATOM 734 O O . TYR A 1 95 ? 5.574 12.095 11.604 1.00 83.44 95 TYR A O 1
ATOM 742 N N . LEU A 1 96 ? 7.500 11.267 10.805 1.00 89.94 96 LEU A N 1
ATOM 743 C CA . LEU A 1 96 ? 7.327 9.920 11.325 1.00 89.94 96 LEU A CA 1
ATOM 744 C C . LEU A 1 96 ? 8.439 9.634 12.331 1.00 89.94 96 LEU A C 1
ATOM 746 O O . LEU A 1 96 ? 9.578 9.381 11.942 1.00 89.94 96 LEU A O 1
ATOM 750 N N . ASP A 1 97 ? 8.106 9.668 13.620 1.00 91.19 97 ASP A N 1
ATOM 751 C CA . ASP A 1 97 ? 9.020 9.198 14.658 1.00 91.19 97 ASP A CA 1
ATOM 752 C C . ASP A 1 97 ? 9.194 7.671 14.511 1.00 91.19 97 ASP A C 1
ATOM 754 O O . ASP A 1 97 ? 8.199 6.938 14.561 1.00 91.19 97 ASP A O 1
ATOM 758 N N . PRO A 1 98 ? 10.430 7.157 14.331 1.00 89.62 98 PRO A N 1
ATOM 759 C CA . PRO A 1 98 ? 10.685 5.721 14.235 1.00 89.62 98 PRO A CA 1
ATOM 760 C C . PRO A 1 98 ? 10.149 4.908 15.421 1.00 89.62 98 PRO A C 1
ATOM 762 O O . PRO A 1 98 ? 9.859 3.723 15.261 1.00 89.62 98 PRO A O 1
ATOM 765 N N . ALA A 1 99 ? 9.988 5.516 16.602 1.00 90.50 99 ALA A N 1
ATOM 766 C CA . ALA A 1 99 ? 9.387 4.856 17.757 1.00 90.50 99 ALA A CA 1
ATOM 767 C C . ALA A 1 99 ? 7.945 4.393 17.487 1.00 90.50 99 ALA A C 1
ATOM 769 O O . ALA A 1 99 ? 7.514 3.403 18.076 1.00 90.50 99 ALA A O 1
ATOM 770 N N . LEU A 1 100 ? 7.229 5.045 16.566 1.00 90.00 100 LEU A N 1
ATOM 771 C CA . LEU A 1 100 ? 5.847 4.725 16.196 1.00 90.00 100 LEU A CA 1
ATOM 772 C C . LEU A 1 100 ? 5.728 3.552 15.211 1.00 90.00 100 LEU A C 1
ATOM 774 O O . LEU A 1 100 ? 4.624 3.161 14.841 1.00 90.00 100 LEU A O 1
ATOM 778 N N . LEU A 1 101 ? 6.854 2.975 14.780 1.00 90.88 101 LEU A N 1
ATOM 779 C CA . LEU A 1 101 ? 6.880 1.773 13.940 1.00 90.88 101 LEU A CA 1
ATOM 780 C C . LEU A 1 101 ? 6.729 0.477 14.745 1.00 90.88 101 LEU A C 1
ATOM 782 O O . LEU A 1 101 ? 6.670 -0.606 14.164 1.00 90.88 101 LEU A O 1
ATOM 786 N N . ASN A 1 102 ? 6.697 0.566 16.077 1.00 89.06 102 ASN A N 1
ATOM 787 C CA . ASN A 1 102 ? 6.437 -0.589 16.925 1.00 89.06 102 ASN A CA 1
ATOM 788 C C . ASN A 1 102 ? 4.936 -0.932 16.960 1.00 89.06 102 ASN A C 1
ATOM 790 O O . ASN A 1 102 ? 4.079 -0.066 16.797 1.00 89.06 102 ASN A O 1
ATOM 794 N N . GLY A 1 103 ? 4.621 -2.199 17.229 1.00 89.69 103 GLY A N 1
ATOM 795 C CA . GLY A 1 103 ? 3.240 -2.675 17.297 1.00 89.69 103 GLY A CA 1
ATOM 796 C C . GLY A 1 103 ? 2.716 -3.197 15.961 1.00 89.69 103 GLY A C 1
ATOM 797 O O . GLY A 1 103 ? 3.475 -3.453 15.027 1.00 89.69 103 GLY A O 1
ATOM 798 N N . ALA A 1 104 ? 1.405 -3.422 15.905 1.00 92.25 104 ALA A N 1
ATOM 799 C CA . ALA A 1 104 ? 0.765 -3.983 14.724 1.00 92.25 104 ALA A CA 1
ATOM 800 C C . ALA A 1 104 ? 0.552 -2.907 13.652 1.00 92.25 104 ALA A C 1
ATOM 802 O O . ALA A 1 104 ? 0.245 -1.752 13.961 1.00 92.25 104 ALA A O 1
ATOM 803 N N . TYR A 1 105 ? 0.652 -3.314 12.392 1.00 94.06 105 TYR A N 1
ATOM 804 C CA . TYR A 1 105 ? 0.248 -2.536 11.229 1.00 94.06 105 TYR A CA 1
ATOM 805 C C . TYR A 1 105 ? -0.367 -3.467 10.193 1.00 94.06 105 TYR A C 1
ATOM 807 O O . TYR A 1 105 ? 0.055 -4.608 10.039 1.00 94.06 105 TYR A O 1
ATOM 815 N N . TYR A 1 106 ? -1.369 -2.962 9.488 1.00 96.06 106 TYR A N 1
ATOM 816 C CA . TYR A 1 106 ? -2.187 -3.746 8.576 1.00 96.06 106 TYR A CA 1
ATOM 817 C C . TYR A 1 106 ? -2.163 -3.098 7.192 1.00 96.06 106 TYR A C 1
ATOM 819 O O . TYR A 1 106 ? -2.701 -1.994 7.041 1.00 96.06 106 TYR A O 1
ATOM 827 N N . PRO A 1 107 ? -1.514 -3.726 6.194 1.00 95.75 107 PRO A N 1
ATOM 828 C CA . PRO A 1 107 ? -1.592 -3.292 4.805 1.00 95.75 107 PRO A CA 1
ATOM 829 C C . PRO A 1 107 ? -3.023 -3.459 4.296 1.00 95.75 107 PRO A C 1
ATOM 831 O O . PRO A 1 107 ? -3.535 -4.568 4.268 1.00 95.75 107 PRO A O 1
ATOM 834 N N . TRP A 1 108 ? -3.676 -2.372 3.902 1.00 95.94 108 TRP A N 1
ATOM 835 C CA . TRP A 1 108 ? -5.065 -2.404 3.414 1.00 95.94 108 TRP A CA 1
ATOM 836 C C . TRP A 1 108 ? -5.177 -2.046 1.928 1.00 95.94 108 TRP A C 1
ATOM 838 O O . TRP A 1 108 ? -6.193 -2.311 1.284 1.00 95.94 108 TRP A O 1
ATOM 848 N N . MET A 1 109 ? -4.116 -1.471 1.360 1.00 95.94 109 MET A N 1
ATOM 849 C CA . MET A 1 109 ? -3.989 -1.190 -0.064 1.00 95.94 109 MET A CA 1
ATOM 850 C C . MET A 1 109 ? -2.538 -1.369 -0.501 1.00 95.94 109 MET A C 1
ATOM 852 O O . MET A 1 109 ? -1.605 -1.125 0.268 1.00 95.94 109 MET A O 1
ATOM 856 N N . ARG A 1 110 ? -2.343 -1.759 -1.758 1.00 95.06 110 ARG A N 1
ATOM 857 C CA . ARG A 1 110 ? -1.024 -1.846 -2.383 1.00 95.06 110 ARG A CA 1
ATOM 858 C C . ARG A 1 110 ? -1.057 -1.404 -3.838 1.00 95.06 110 ARG A C 1
ATOM 860 O O . ARG A 1 110 ? -2.115 -1.436 -4.469 1.00 95.06 110 ARG A O 1
ATOM 867 N N . ASP A 1 111 ? 0.094 -1.036 -4.387 1.00 96.12 111 ASP A N 1
ATOM 868 C CA . ASP A 1 111 ? 0.223 -0.672 -5.800 1.00 96.12 111 ASP A CA 1
ATOM 869 C C . ASP A 1 111 ? 0.832 -1.784 -6.681 1.00 96.12 111 ASP A C 1
ATOM 871 O O . ASP A 1 111 ? 1.064 -2.921 -6.254 1.00 96.12 111 ASP A O 1
ATOM 875 N N . ALA A 1 112 ? 1.037 -1.478 -7.962 1.00 96.88 112 ALA A N 1
ATOM 876 C CA . ALA A 1 112 ? 1.605 -2.384 -8.958 1.00 96.88 112 ALA A CA 1
ATOM 877 C C . ALA A 1 112 ? 3.093 -2.711 -8.744 1.00 96.88 112 ALA A C 1
ATOM 879 O O . ALA A 1 112 ? 3.610 -3.614 -9.402 1.00 96.88 112 ALA A O 1
ATOM 880 N N . PHE A 1 113 ? 3.782 -1.981 -7.872 1.00 96.06 113 PHE A N 1
ATOM 881 C CA . PHE A 1 113 ? 5.212 -2.101 -7.581 1.00 96.06 113 PHE A CA 1
ATOM 882 C C . PHE A 1 113 ? 5.478 -2.673 -6.185 1.00 96.06 113 PHE A C 1
ATOM 884 O O . PHE A 1 113 ? 6.632 -2.918 -5.832 1.00 96.06 113 PHE A O 1
ATOM 891 N N . GLY A 1 114 ? 4.413 -2.950 -5.431 1.00 93.62 114 GLY A N 1
ATOM 892 C CA . GLY A 1 114 ? 4.479 -3.511 -4.089 1.00 93.62 114 GLY A CA 1
ATOM 893 C C . GLY A 1 114 ? 4.570 -2.457 -2.991 1.00 93.62 114 GLY A C 1
ATOM 894 O O . GLY A 1 114 ? 4.827 -2.832 -1.850 1.00 93.62 114 GLY A O 1
ATOM 895 N N . ASP A 1 115 ? 4.355 -1.169 -3.287 1.00 95.12 115 ASP A N 1
ATOM 896 C CA . ASP A 1 115 ? 4.204 -0.184 -2.218 1.00 95.12 115 ASP A CA 1
ATOM 897 C C . ASP A 1 115 ? 2.940 -0.512 -1.422 1.00 95.12 115 ASP A C 1
ATOM 899 O O . ASP A 1 115 ? 1.861 -0.679 -1.994 1.00 95.12 115 ASP A O 1
ATOM 903 N N . MET A 1 116 ? 3.078 -0.599 -0.102 1.00 95.56 116 MET A N 1
ATOM 904 C CA . MET A 1 116 ? 2.016 -0.990 0.821 1.00 95.56 116 MET A CA 1
ATOM 905 C C . MET A 1 116 ? 1.576 0.204 1.659 1.00 95.56 116 MET A C 1
ATOM 907 O O . MET A 1 116 ? 2.385 0.846 2.331 1.00 95.56 116 MET A O 1
ATOM 911 N N . TYR A 1 117 ? 0.274 0.461 1.663 1.00 96.19 117 TYR A N 1
ATOM 912 C CA . TYR A 1 117 ? -0.379 1.469 2.484 1.00 96.19 117 TYR A CA 1
ATOM 913 C C . TYR A 1 117 ? -0.944 0.766 3.710 1.00 96.19 117 TYR A C 1
ATOM 915 O O . TYR A 1 117 ? -1.847 -0.067 3.606 1.00 96.19 117 TYR A O 1
ATOM 923 N N . CYS A 1 118 ? -0.372 1.075 4.867 1.00 96.06 118 CYS A N 1
ATOM 924 C CA . CYS A 1 118 ? -0.649 0.373 6.109 1.00 96.06 118 CYS A CA 1
ATOM 925 C C . CYS A 1 118 ? -1.265 1.310 7.141 1.00 96.06 118 CYS A C 1
ATOM 927 O O . CYS A 1 118 ? -1.004 2.517 7.155 1.00 96.06 118 CYS A O 1
ATOM 929 N N . TRP A 1 119 ? -2.046 0.728 8.041 1.00 95.94 119 TRP A N 1
ATOM 930 C CA . TRP A 1 119 ? -2.572 1.405 9.217 1.00 95.94 119 TRP A CA 1
ATOM 931 C C . TRP A 1 119 ? -2.081 0.717 10.488 1.00 95.94 119 TRP A C 1
ATOM 933 O O . TRP A 1 119 ? -2.229 -0.497 10.621 1.00 95.94 119 TRP A O 1
ATOM 943 N N . SER A 1 120 ? -1.517 1.485 11.419 1.00 94.44 120 SER A N 1
ATOM 944 C CA . SER A 1 120 ? -1.184 1.016 12.764 1.00 94.44 120 SER A CA 1
ATOM 945 C C . SER A 1 120 ? -2.215 1.545 13.761 1.00 94.44 120 SER A C 1
ATOM 947 O O . SER A 1 120 ? -2.214 2.745 14.043 1.00 94.44 120 SER A O 1
ATOM 949 N N . PRO A 1 121 ? -3.072 0.691 14.352 1.00 93.56 121 PRO A N 1
ATOM 950 C CA . PRO A 1 121 ? -4.001 1.141 15.385 1.00 93.56 121 PRO A CA 1
ATOM 951 C C . PRO A 1 121 ? -3.300 1.439 16.715 1.00 93.56 121 PRO A C 1
ATOM 953 O O . PRO A 1 121 ? -3.861 2.153 17.537 1.00 93.56 121 PRO A O 1
ATOM 956 N N . THR A 1 122 ? -2.089 0.908 16.938 1.00 92.38 122 THR A N 1
ATOM 957 C CA . THR A 1 122 ? -1.329 1.106 18.184 1.00 92.38 122 THR A CA 1
ATOM 958 C C . THR A 1 122 ? -0.997 2.576 18.406 1.00 92.38 122 THR A C 1
ATOM 960 O O . THR A 1 122 ? -1.200 3.083 19.505 1.00 92.38 122 THR A O 1
ATOM 963 N N . HIS A 1 123 ? -0.527 3.245 17.352 1.00 90.75 123 HIS A N 1
ATOM 964 C CA . HIS A 1 123 ? -0.118 4.652 17.398 1.00 90.75 123 HIS A CA 1
ATOM 965 C C . HIS A 1 123 ? -0.999 5.558 16.546 1.00 90.75 123 HIS A C 1
ATOM 967 O O . HIS A 1 123 ? -0.734 6.747 16.456 1.00 90.75 123 HIS A O 1
ATOM 973 N N . GLN A 1 124 ? -2.037 5.006 15.913 1.00 91.94 124 GLN A N 1
ATOM 974 C CA . GLN A 1 124 ? -2.902 5.729 14.982 1.00 91.94 124 GLN A CA 1
ATOM 975 C C . GLN A 1 124 ? -2.131 6.359 13.809 1.00 91.94 124 GLN A C 1
ATOM 977 O O . GLN A 1 124 ? -2.347 7.504 13.409 1.00 91.94 124 GLN A O 1
ATOM 982 N N . VAL A 1 125 ? -1.211 5.577 13.246 1.00 91.19 125 VAL A N 1
ATOM 983 C CA . VAL A 1 125 ? -0.269 6.020 12.215 1.00 91.19 125 VAL A CA 1
ATOM 984 C C . VAL A 1 125 ? -0.632 5.417 10.867 1.00 91.19 125 VAL A C 1
ATOM 986 O O . VAL A 1 125 ? -0.876 4.212 10.744 1.00 91.19 125 VAL A O 1
ATOM 989 N N . LYS A 1 126 ? -0.571 6.248 9.823 1.00 93.06 126 LYS A N 1
ATOM 990 C CA . LYS A 1 126 ? -0.564 5.791 8.430 1.00 93.06 126 LYS A CA 1
ATOM 991 C C . LYS A 1 126 ? 0.872 5.615 7.962 1.00 93.06 126 LYS A C 1
ATOM 993 O O . LYS A 1 126 ? 1.653 6.568 8.002 1.00 93.06 126 LYS A O 1
ATOM 998 N N . LEU A 1 127 ? 1.183 4.441 7.428 1.00 94.81 127 LEU A N 1
ATOM 999 C CA . LEU A 1 127 ? 2.490 4.127 6.857 1.00 94.81 127 LEU A CA 1
ATOM 1000 C C . LEU A 1 127 ? 2.376 3.859 5.358 1.00 94.81 127 LEU A C 1
ATOM 1002 O O . LEU A 1 127 ? 1.402 3.274 4.888 1.00 94.81 127 LEU A O 1
ATOM 1006 N N . LYS A 1 128 ? 3.408 4.253 4.617 1.00 95.25 128 LYS A N 1
ATOM 1007 C CA . LYS A 1 128 ? 3.677 3.778 3.263 1.00 95.25 128 LYS A CA 1
ATOM 1008 C C . LYS A 1 128 ? 5.028 3.073 3.280 1.00 95.25 128 LYS A C 1
ATOM 1010 O O . LYS A 1 128 ? 6.052 3.727 3.476 1.00 95.25 128 LYS A O 1
ATOM 1015 N N . ILE A 1 129 ? 5.019 1.758 3.102 1.00 95.50 129 ILE A N 1
ATOM 1016 C CA . ILE A 1 129 ? 6.228 0.943 2.967 1.00 95.50 129 ILE A CA 1
ATOM 1017 C C . ILE A 1 129 ? 6.510 0.805 1.475 1.00 95.50 129 ILE A C 1
ATOM 1019 O O . ILE A 1 129 ? 5.630 0.392 0.726 1.00 95.50 129 ILE A O 1
ATOM 1023 N N . THR A 1 130 ? 7.726 1.137 1.056 1.00 94.75 130 THR A N 1
ATOM 1024 C CA . THR A 1 130 ? 8.196 1.051 -0.330 1.00 94.75 130 THR A CA 1
ATOM 1025 C C . THR A 1 130 ? 9.325 0.024 -0.406 1.00 94.75 130 THR A C 1
ATOM 1027 O O . THR A 1 130 ? 10.496 0.379 -0.210 1.00 94.75 130 THR A O 1
ATOM 1030 N N . PRO A 1 131 ? 9.009 -1.259 -0.683 1.00 91.94 131 PRO A N 1
ATOM 1031 C CA . PRO A 1 131 ? 10.001 -2.329 -0.746 1.00 91.94 131 PRO A CA 1
ATOM 1032 C C . PRO A 1 131 ? 11.126 -2.059 -1.739 1.00 91.94 131 PRO A C 1
ATOM 1034 O O . PRO A 1 131 ? 12.287 -2.317 -1.443 1.00 91.94 131 PRO A O 1
ATOM 1037 N N . LEU A 1 132 ? 10.793 -1.486 -2.901 1.00 90.75 132 LEU A N 1
ATOM 1038 C CA . LEU A 1 132 ? 11.737 -1.251 -3.996 1.00 90.75 132 LEU A CA 1
ATOM 1039 C C . LEU A 1 132 ? 12.964 -0.429 -3.569 1.00 90.75 132 LEU A C 1
ATOM 1041 O O . LEU A 1 132 ? 14.064 -0.661 -4.074 1.00 90.75 132 LEU A O 1
ATOM 1045 N N . LEU A 1 133 ? 12.772 0.519 -2.647 1.00 91.38 133 LEU A N 1
ATOM 1046 C CA . LEU A 1 133 ? 13.814 1.421 -2.146 1.00 91.38 133 LEU A CA 1
ATOM 1047 C C . LEU A 1 133 ? 14.199 1.145 -0.688 1.00 91.38 133 LEU A C 1
ATOM 1049 O O . LEU A 1 133 ? 15.053 1.849 -0.156 1.00 91.38 133 LEU A O 1
ATOM 1053 N N . HIS A 1 134 ? 13.583 0.144 -0.051 1.00 93.25 134 HIS A N 1
ATOM 1054 C CA . HIS A 1 134 ? 13.623 -0.051 1.399 1.00 93.25 134 HIS A CA 1
ATOM 1055 C C . HIS A 1 134 ? 13.344 1.260 2.145 1.00 93.25 134 HIS A C 1
ATOM 1057 O O . HIS A 1 134 ? 14.143 1.710 2.964 1.00 93.25 134 HIS A O 1
ATOM 1063 N N . TRP A 1 135 ? 12.229 1.914 1.826 1.00 95.00 135 TRP A N 1
ATOM 1064 C CA . TRP A 1 135 ? 11.812 3.151 2.482 1.00 95.00 135 TRP A CA 1
ATOM 1065 C C . TRP A 1 135 ? 10.513 2.950 3.245 1.00 95.00 135 TRP A C 1
ATOM 1067 O O . TRP A 1 135 ? 9.629 2.217 2.808 1.00 95.00 135 TRP A O 1
ATOM 1077 N N . VAL A 1 136 ? 10.375 3.663 4.357 1.00 96.25 136 VAL A N 1
ATOM 1078 C CA . VAL A 1 136 ? 9.092 3.848 5.030 1.00 96.25 136 VAL A CA 1
ATOM 1079 C C . VAL A 1 136 ? 8.830 5.335 5.235 1.00 96.25 136 VAL A C 1
ATOM 1081 O O . VAL A 1 136 ? 9.649 6.084 5.774 1.00 96.25 136 VAL A O 1
ATOM 1084 N N . GLY A 1 137 ? 7.675 5.776 4.753 1.00 94.44 137 GLY A N 1
ATOM 1085 C CA . GLY A 1 137 ? 7.120 7.096 5.008 1.00 94.44 137 GLY A CA 1
ATOM 1086 C C . GLY A 1 137 ? 5.819 6.983 5.792 1.00 94.44 137 GLY A C 1
ATOM 1087 O O . GLY A 1 137 ? 5.253 5.903 5.939 1.00 94.44 137 GLY A O 1
ATOM 1088 N N . GLY A 1 138 ? 5.323 8.107 6.288 1.00 92.19 138 GLY A N 1
ATOM 1089 C CA . GLY A 1 138 ? 4.097 8.131 7.071 1.00 92.19 138 GLY A CA 1
ATOM 1090 C C . GLY A 1 138 ? 3.937 9.423 7.848 1.00 92.19 138 GLY A C 1
ATOM 1091 O O . GLY A 1 138 ? 4.767 10.333 7.733 1.00 92.19 138 GLY A O 1
ATOM 1092 N N . ALA A 1 139 ? 2.858 9.478 8.613 1.00 90.50 139 ALA A N 1
ATOM 1093 C CA . ALA A 1 139 ? 2.567 10.554 9.545 1.00 90.50 139 ALA A CA 1
ATOM 1094 C C . ALA A 1 139 ? 1.757 10.006 10.725 1.00 90.50 139 ALA A C 1
ATOM 1096 O O . ALA A 1 139 ? 0.965 9.070 10.563 1.00 90.50 139 ALA A O 1
ATOM 1097 N N . ASP A 1 140 ? 1.990 10.597 11.891 1.00 91.56 140 ASP A N 1
ATOM 1098 C CA . ASP A 1 140 ? 1.156 10.451 13.079 1.00 91.56 140 ASP A CA 1
ATOM 1099 C C . ASP A 1 140 ? -0.117 11.288 12.912 1.00 91.56 140 ASP A C 1
ATOM 1101 O O . ASP A 1 140 ? -0.036 12.463 12.559 1.00 91.56 140 ASP A O 1
ATOM 1105 N N . TYR A 1 141 ? -1.275 10.663 13.127 1.00 91.81 141 TYR A N 1
ATOM 1106 C CA . TYR A 1 141 ? -2.592 11.297 13.041 1.00 91.81 141 TYR A CA 1
ATOM 1107 C C . TYR A 1 141 ? -3.337 11.273 14.383 1.00 91.81 141 TYR A C 1
ATOM 1109 O O . TYR A 1 141 ? -4.534 11.548 14.433 1.00 91.81 141 TYR A O 1
ATOM 1117 N N . SER A 1 142 ? -2.667 10.935 15.486 1.00 91.31 142 SER A N 1
ATOM 1118 C CA . SER A 1 142 ? -3.294 10.839 16.808 1.00 91.31 142 SER A CA 1
ATOM 1119 C C . SER A 1 142 ? -3.991 12.138 17.231 1.00 91.31 142 SER A C 1
ATOM 1121 O O . SER A 1 142 ? -5.111 12.098 17.743 1.00 91.31 142 SER A O 1
ATOM 1123 N N . GLU A 1 143 ? -3.391 13.300 16.949 1.00 93.25 143 GLU A N 1
ATOM 1124 C CA . GLU A 1 143 ? -4.004 14.610 17.203 1.00 93.25 143 GLU A CA 1
ATOM 1125 C C . GLU A 1 143 ? -5.225 14.867 16.306 1.00 93.25 143 GLU A C 1
ATOM 1127 O O . GLU A 1 143 ? -6.279 15.274 16.800 1.00 93.25 143 GLU A O 1
ATOM 1132 N N . ASP A 1 144 ? -5.123 14.590 15.004 1.00 94.00 144 ASP A N 1
ATOM 1133 C CA . ASP A 1 144 ? -6.237 14.738 14.059 1.00 94.00 144 ASP A CA 1
ATOM 1134 C C . ASP A 1 144 ? -7.445 13.898 14.498 1.00 94.00 144 ASP A C 1
ATOM 1136 O O . ASP A 1 144 ? -8.581 14.377 14.540 1.00 94.00 144 ASP A O 1
ATOM 1140 N N . ILE A 1 145 ? -7.195 12.653 14.901 1.00 92.56 145 ILE A N 1
ATOM 1141 C CA . ILE A 1 145 ? -8.226 11.714 15.344 1.00 92.56 145 ILE A CA 1
ATOM 1142 C C . ILE A 1 145 ? -8.824 12.140 16.681 1.00 92.56 145 ILE A C 1
ATOM 1144 O O . ILE A 1 145 ? -10.046 12.086 16.838 1.00 92.56 145 ILE A O 1
ATOM 1148 N N . ALA A 1 146 ? -8.006 12.615 17.625 1.00 93.88 146 ALA A N 1
ATOM 1149 C CA . ALA A 1 146 ? -8.496 13.190 18.878 1.00 93.88 146 ALA A CA 1
ATOM 1150 C C . ALA A 1 146 ? -9.412 14.405 18.634 1.00 93.88 146 ALA A C 1
ATOM 1152 O O . ALA A 1 146 ? -10.358 14.627 19.389 1.00 93.88 146 ALA A O 1
ATOM 1153 N N . ASN A 1 147 ? -9.178 15.140 17.543 1.00 95.69 147 ASN A N 1
ATOM 1154 C CA . ASN A 1 147 ? -10.004 16.258 17.087 1.00 95.69 147 ASN A CA 1
ATOM 1155 C C . ASN A 1 147 ? -11.194 15.838 16.197 1.00 95.69 147 ASN A C 1
ATOM 1157 O O . ASN A 1 147 ? -11.906 16.695 15.674 1.00 95.69 147 ASN A O 1
ATOM 1161 N N . GLY A 1 148 ? -11.447 14.534 16.044 1.00 92.06 148 GLY A N 1
ATOM 1162 C CA . GLY A 1 148 ? -12.598 13.987 15.323 1.00 92.06 148 GLY A CA 1
ATOM 1163 C C . GLY A 1 148 ? -12.370 13.718 13.832 1.00 92.06 148 GLY A C 1
ATOM 1164 O O . GLY A 1 148 ? -13.301 13.286 13.155 1.00 92.06 148 GLY A O 1
ATOM 1165 N N . LEU A 1 149 ? -11.155 13.909 13.311 1.00 92.81 149 LEU A N 1
ATOM 1166 C CA . LEU A 1 149 ? -10.793 13.640 11.912 1.00 92.81 149 LEU A CA 1
ATOM 1167 C C . LEU A 1 149 ? -10.359 12.176 11.722 1.00 92.81 149 LEU A C 1
ATOM 1169 O O . LEU A 1 149 ? -9.265 11.881 11.245 1.00 92.81 149 LEU A O 1
ATOM 1173 N N . VAL A 1 150 ? -11.225 11.242 12.125 1.00 88.94 150 VAL A N 1
ATOM 1174 C CA . VAL A 1 150 ? -10.907 9.803 12.244 1.00 88.94 150 VAL A CA 1
ATOM 1175 C C . VAL A 1 150 ? -10.494 9.162 10.912 1.00 88.94 150 VAL A C 1
ATOM 1177 O O . VAL A 1 150 ? -9.670 8.250 10.874 1.00 88.94 150 VAL A O 1
ATOM 1180 N N . THR A 1 151 ? -11.070 9.634 9.812 1.00 90.88 151 THR A N 1
ATOM 1181 C CA . THR A 1 151 ? -10.933 9.051 8.472 1.00 90.88 151 THR A CA 1
ATOM 1182 C C . THR A 1 151 ? -9.851 9.713 7.621 1.00 90.88 151 THR A C 1
ATOM 1184 O O . THR A 1 151 ? -9.366 9.100 6.667 1.00 90.88 151 THR A O 1
ATOM 1187 N N . LEU A 1 152 ? -9.381 10.901 8.019 1.00 91.19 152 LEU A N 1
ATOM 1188 C CA . LEU A 1 152 ? -8.355 11.677 7.317 1.00 91.19 152 LEU A CA 1
ATOM 1189 C C . LEU A 1 152 ? -7.110 10.866 6.894 1.00 91.19 152 LEU A C 1
ATOM 1191 O O . LEU A 1 152 ? -6.632 11.067 5.770 1.00 91.19 152 LEU A O 1
ATOM 1195 N N . PRO A 1 153 ? -6.563 9.941 7.716 1.00 88.81 153 PRO A N 1
ATOM 1196 C CA . PRO A 1 153 ? -5.366 9.196 7.333 1.00 88.81 153 PRO A CA 1
ATOM 1197 C C . PRO A 1 153 ? -5.585 8.345 6.075 1.00 88.81 153 PRO A C 1
ATOM 1199 O O . PRO A 1 153 ? -4.737 8.323 5.179 1.00 88.81 153 PRO A O 1
ATOM 1202 N N . VAL A 1 154 ? -6.725 7.654 5.989 1.00 91.12 154 VAL A N 1
ATOM 1203 C CA . VAL A 1 154 ? -7.035 6.739 4.880 1.00 91.12 154 VAL A CA 1
ATOM 1204 C C . VAL A 1 154 ? -7.615 7.477 3.675 1.00 91.12 154 VAL A C 1
ATOM 1206 O O . VAL A 1 154 ? -7.268 7.139 2.544 1.00 91.12 154 VAL A O 1
ATOM 1209 N N . GLU A 1 155 ? -8.380 8.549 3.896 1.00 91.88 155 GLU A N 1
ATOM 1210 C CA . GLU A 1 155 ? -8.825 9.464 2.835 1.00 91.88 155 GLU A CA 1
ATOM 1211 C C . GLU A 1 155 ? -7.630 10.046 2.074 1.00 91.88 155 GLU A C 1
ATOM 1213 O O . GLU A 1 155 ? -7.584 10.021 0.848 1.00 91.88 155 GLU A O 1
ATOM 1218 N N . ASN A 1 156 ? -6.601 10.509 2.790 1.00 86.25 156 ASN A N 1
ATOM 1219 C CA . ASN A 1 156 ? -5.402 11.071 2.173 1.00 86.25 156 ASN A CA 1
ATOM 1220 C C . ASN A 1 156 ? -4.709 10.071 1.228 1.00 86.25 156 ASN A C 1
ATOM 1222 O O . ASN A 1 156 ? -4.221 10.460 0.169 1.00 86.25 156 ASN A O 1
ATOM 1226 N N . ALA A 1 157 ? -4.683 8.782 1.585 1.00 84.25 157 ALA A N 1
ATOM 1227 C CA . ALA A 1 157 ? -4.121 7.755 0.714 1.00 84.25 157 ALA A CA 1
ATOM 1228 C C . ALA A 1 157 ? -4.954 7.569 -0.566 1.00 84.25 157 ALA A C 1
ATOM 1230 O O . ALA A 1 157 ? -4.372 7.509 -1.651 1.00 84.25 157 ALA A O 1
ATOM 1231 N N . ILE A 1 158 ? -6.286 7.535 -0.457 1.00 88.06 158 ILE A N 1
ATOM 1232 C CA . ILE A 1 158 ? -7.183 7.316 -1.601 1.00 88.06 158 ILE A CA 1
ATOM 1233 C C . ILE A 1 158 ? -7.341 8.562 -2.494 1.00 88.06 158 ILE A C 1
ATOM 1235 O O . ILE A 1 158 ? -7.598 8.446 -3.684 1.00 88.06 158 ILE A O 1
ATOM 1239 N N . LEU A 1 159 ? -7.093 9.765 -1.970 1.00 86.06 159 LEU A N 1
ATOM 1240 C CA . LEU A 1 159 ? -7.073 11.015 -2.744 1.00 86.06 159 LEU A CA 1
ATOM 1241 C C . LEU A 1 159 ? -5.811 11.189 -3.616 1.00 86.06 159 LEU A C 1
ATOM 1243 O O . LEU A 1 159 ? -5.666 12.199 -4.314 1.00 86.06 159 LEU A O 1
ATOM 1247 N N . SER A 1 160 ? -4.890 10.223 -3.590 1.00 86.31 160 SER A N 1
ATOM 1248 C CA . SER A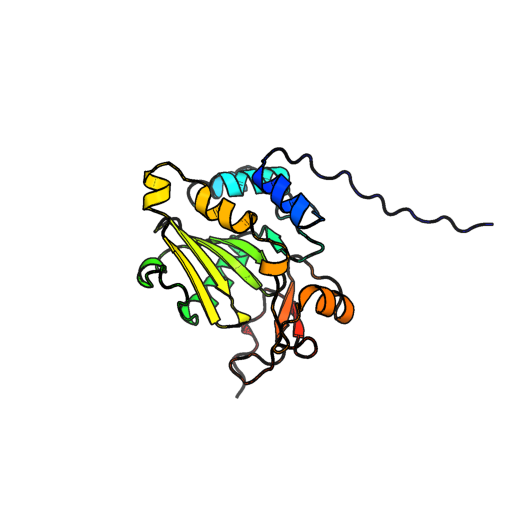 1 160 ? -3.686 10.220 -4.426 1.00 86.31 160 SER A CA 1
ATOM 1249 C C . SER A 1 160 ? -4.032 10.094 -5.914 1.00 86.31 160 SER A C 1
ATOM 1251 O O . SER A 1 160 ? -4.988 9.428 -6.313 1.00 86.31 160 SER A O 1
ATOM 1253 N N . ARG A 1 161 ? -3.232 10.718 -6.782 1.00 89.62 161 ARG A N 1
ATOM 1254 C CA . ARG A 1 161 ? -3.434 10.659 -8.237 1.00 89.62 161 ARG A CA 1
ATOM 1255 C C . ARG A 1 161 ? -2.880 9.347 -8.796 1.00 89.62 161 ARG A C 1
ATOM 1257 O O . ARG A 1 161 ? -1.933 8.806 -8.234 1.00 89.62 161 ARG A O 1
ATOM 1264 N N . PRO A 1 162 ? -3.318 8.891 -9.988 1.00 91.81 162 PRO A N 1
ATOM 1265 C CA . PRO A 1 162 ? -2.772 7.678 -10.612 1.00 91.81 162 PRO A CA 1
ATOM 1266 C C . PRO A 1 162 ? -1.244 7.662 -10.757 1.00 91.81 162 PRO A C 1
ATOM 1268 O O . PRO A 1 162 ? -0.635 6.600 -10.782 1.00 91.81 162 PRO A O 1
ATOM 1271 N N . ARG A 1 163 ? -0.622 8.843 -10.871 1.00 94.12 163 ARG A N 1
ATOM 1272 C CA . ARG A 1 163 ? 0.834 9.007 -10.960 1.00 94.12 163 ARG A CA 1
ATOM 1273 C C . ARG A 1 163 ? 1.564 8.683 -9.649 1.00 94.12 163 ARG A C 1
ATOM 1275 O O . ARG A 1 163 ? 2.742 8.354 -9.706 1.00 94.12 163 ARG A O 1
ATOM 1282 N N . ASP A 1 164 ? 0.886 8.790 -8.511 1.00 92.69 164 ASP A N 1
ATOM 1283 C CA . ASP A 1 164 ? 1.458 8.571 -7.178 1.00 92.69 164 ASP A CA 1
ATOM 1284 C C . ASP A 1 164 ? 1.545 7.069 -6.823 1.00 92.69 164 ASP A C 1
ATOM 1286 O O . ASP A 1 164 ? 2.222 6.700 -5.863 1.00 92.69 164 ASP A O 1
ATOM 1290 N N . PHE A 1 165 ? 0.907 6.214 -7.636 1.00 95.44 165 PHE A N 1
ATOM 1291 C CA . PHE A 1 165 ? 0.969 4.742 -7.620 1.00 95.44 165 PHE A CA 1
ATOM 1292 C C . PHE A 1 165 ? 1.899 4.196 -8.719 1.00 95.44 165 PHE A C 1
ATOM 1294 O O . PHE A 1 165 ? 1.629 3.168 -9.347 1.00 95.44 165 PHE A O 1
ATOM 1301 N N . ASP A 1 166 ? 2.943 4.952 -9.058 1.00 96.62 166 ASP A N 1
ATOM 1302 C CA . ASP A 1 166 ? 3.862 4.614 -10.137 1.00 96.62 166 ASP A CA 1
ATOM 1303 C C . ASP A 1 166 ? 5.304 4.936 -9.747 1.00 96.62 166 ASP A C 1
ATOM 1305 O O . ASP A 1 166 ? 5.585 5.837 -8.955 1.00 96.62 166 ASP A O 1
ATOM 1309 N N . VAL A 1 167 ? 6.235 4.215 -10.360 1.00 96.31 167 VAL A N 1
ATOM 1310 C CA . VAL A 1 167 ? 7.666 4.430 -10.195 1.00 96.31 167 VAL A CA 1
ATOM 1311 C C . VAL A 1 167 ? 8.178 5.262 -11.361 1.00 96.31 167 VAL A C 1
ATOM 1313 O O . VAL A 1 167 ? 7.885 5.020 -12.537 1.00 96.31 167 VAL A O 1
ATOM 1316 N N . VAL A 1 168 ? 8.976 6.269 -11.028 1.00 94.81 168 VAL A N 1
ATOM 1317 C CA . VAL A 1 168 ? 9.621 7.149 -11.997 1.00 94.81 168 VAL A CA 1
ATOM 1318 C C . VAL A 1 168 ? 11.026 6.621 -12.278 1.00 94.81 168 VAL A C 1
ATOM 1320 O O . VAL A 1 168 ? 11.796 6.389 -11.350 1.00 94.81 168 VAL A O 1
ATOM 1323 N N . ASP A 1 169 ? 11.359 6.420 -13.553 1.00 94.38 169 ASP A N 1
ATOM 1324 C CA . ASP A 1 169 ? 12.721 6.057 -13.951 1.00 94.38 169 ASP A CA 1
ATOM 1325 C C . ASP A 1 169 ? 13.704 7.234 -13.838 1.00 94.38 169 ASP A C 1
ATOM 1327 O O . ASP A 1 169 ? 13.328 8.386 -13.609 1.00 94.38 169 ASP A O 1
ATOM 1331 N N . ASP A 1 170 ? 14.985 6.946 -14.053 1.00 89.44 170 ASP A N 1
ATOM 1332 C CA . ASP A 1 170 ? 16.084 7.921 -14.047 1.00 89.44 170 ASP A CA 1
ATOM 1333 C C . ASP A 1 170 ? 15.895 9.110 -15.014 1.00 89.44 170 ASP A C 1
ATOM 1335 O O . ASP A 1 170 ? 16.527 10.155 -14.861 1.00 89.44 170 ASP A O 1
ATOM 1339 N N . LYS A 1 171 ? 14.998 8.979 -15.997 1.00 92.50 171 LYS A N 1
ATOM 1340 C CA . LYS A 1 171 ? 14.658 10.000 -16.998 1.00 92.50 171 LYS A CA 1
ATOM 1341 C C . LYS A 1 171 ? 13.354 10.726 -16.683 1.00 92.50 171 LYS A C 1
ATOM 1343 O O . LYS A 1 171 ? 12.833 11.440 -17.545 1.00 92.50 171 LYS A O 1
ATOM 1348 N N . GLY A 1 172 ? 12.802 10.552 -15.485 1.00 94.56 172 GLY A N 1
ATOM 1349 C CA . GLY A 1 172 ? 11.571 11.219 -15.075 1.00 94.56 172 GLY A CA 1
ATOM 1350 C C . GLY A 1 172 ? 10.304 10.609 -15.683 1.00 94.56 172 GLY A C 1
ATOM 1351 O O . GLY A 1 172 ? 9.245 11.245 -15.648 1.00 94.56 172 GLY A O 1
ATOM 1352 N N . LYS A 1 173 ? 10.377 9.405 -16.269 1.00 96.56 173 LYS A N 1
ATOM 1353 C CA . LYS A 1 173 ? 9.245 8.757 -16.943 1.00 96.56 173 LYS A CA 1
ATOM 1354 C C . LYS A 1 173 ? 8.614 7.683 -16.071 1.00 96.56 173 LYS A C 1
ATOM 1356 O O . LYS A 1 173 ? 9.284 6.821 -15.516 1.00 96.56 173 LYS A O 1
ATOM 1361 N N . LEU A 1 174 ? 7.289 7.681 -16.066 1.00 97.62 174 LEU A N 1
ATOM 1362 C CA . LEU A 1 174 ? 6.452 6.708 -15.371 1.00 97.62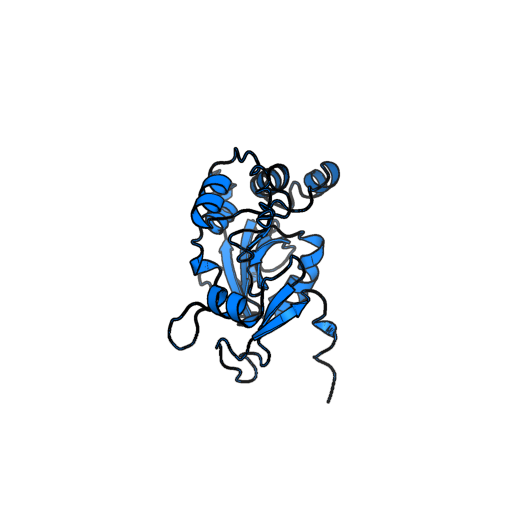 174 LEU A CA 1
ATOM 1363 C C . LEU A 1 174 ? 6.578 5.304 -15.965 1.00 97.62 174 LEU A C 1
ATOM 1365 O O . LEU A 1 174 ? 6.702 5.156 -17.189 1.00 97.62 174 LEU A O 1
ATOM 1369 N N . LEU A 1 175 ? 6.602 4.275 -15.122 1.00 98.12 175 LEU A N 1
ATOM 1370 C CA . LEU A 1 175 ? 6.897 2.903 -15.523 1.00 98.12 175 LEU A CA 1
ATOM 1371 C C . LEU A 1 175 ? 5.644 2.068 -15.769 1.00 98.12 175 LEU A C 1
ATOM 1373 O O . LEU A 1 175 ? 5.673 1.256 -16.695 1.00 98.12 175 LEU A O 1
ATOM 1377 N N . PHE A 1 176 ? 4.545 2.289 -15.047 1.00 98.12 176 PHE A N 1
ATOM 1378 C CA . PHE A 1 176 ? 3.385 1.394 -15.033 1.00 98.12 176 PHE A CA 1
ATOM 1379 C C . PHE A 1 176 ? 2.886 1.037 -16.435 1.00 98.12 176 PHE A C 1
ATOM 1381 O O . PHE A 1 1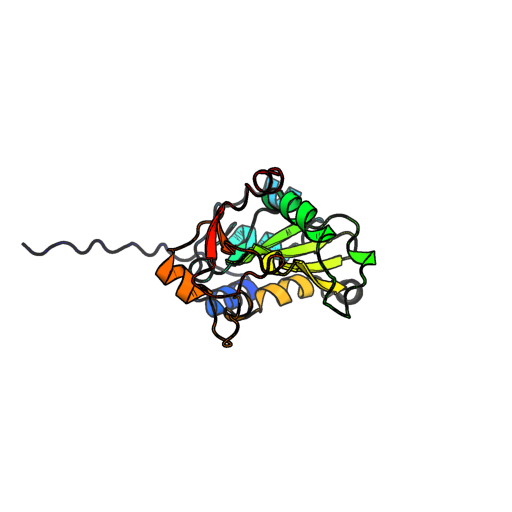76 ? 2.902 -0.125 -16.843 1.00 98.12 176 PHE A O 1
ATOM 1388 N N . SER A 1 177 ? 2.507 2.044 -17.228 1.00 97.38 177 SER A N 1
ATOM 1389 C CA . SER A 1 177 ? 1.945 1.822 -18.566 1.00 97.38 177 SER A CA 1
ATOM 1390 C C . SER A 1 177 ? 2.946 1.157 -19.519 1.00 97.38 177 SER A C 1
ATOM 1392 O O . SER A 1 177 ? 2.555 0.399 -20.409 1.00 97.38 177 SER A O 1
ATOM 1394 N N . ARG A 1 178 ? 4.250 1.418 -19.345 1.00 97.94 178 ARG A N 1
ATOM 1395 C CA . ARG A 1 178 ? 5.312 0.802 -20.157 1.00 97.94 178 ARG A CA 1
ATOM 1396 C C . ARG A 1 178 ? 5.524 -0.657 -19.776 1.00 97.94 178 ARG A C 1
ATOM 1398 O O . ARG A 1 178 ? 5.633 -1.498 -20.665 1.00 97.94 178 ARG A O 1
ATOM 1405 N N . LEU A 1 179 ? 5.553 -0.951 -18.479 1.00 98.44 179 LEU A N 1
ATOM 1406 C CA . LEU A 1 179 ? 5.684 -2.306 -17.957 1.00 98.44 179 LEU A CA 1
ATOM 1407 C C . LEU A 1 179 ? 4.473 -3.146 -18.326 1.00 98.44 179 LEU A C 1
ATOM 1409 O O . LEU A 1 179 ? 4.652 -4.198 -18.923 1.00 98.44 179 LEU A O 1
ATOM 1413 N N . ARG A 1 180 ? 3.257 -2.632 -18.138 1.00 98.19 180 ARG A N 1
ATOM 1414 C CA . ARG A 1 180 ? 2.028 -3.315 -18.556 1.00 98.19 180 ARG A CA 1
ATOM 1415 C C . ARG A 1 180 ? 2.014 -3.648 -20.046 1.00 98.19 180 ARG A C 1
ATOM 1417 O O . ARG A 1 180 ? 1.583 -4.728 -20.435 1.00 98.19 180 ARG A O 1
ATOM 1424 N N . LYS A 1 181 ? 2.508 -2.745 -20.902 1.00 98.06 181 LYS A N 1
ATOM 1425 C CA . LYS A 1 181 ? 2.630 -3.001 -22.347 1.00 98.06 181 LYS A CA 1
ATOM 1426 C C . LYS A 1 181 ? 3.664 -4.088 -22.668 1.00 98.06 181 LYS A C 1
ATOM 1428 O O . LYS A 1 181 ? 3.455 -4.848 -23.607 1.00 98.06 181 LYS A O 1
ATOM 1433 N N . ARG A 1 182 ? 4.788 -4.124 -21.945 1.00 98.06 182 ARG A N 1
ATOM 1434 C CA . ARG A 1 182 ? 5.916 -5.033 -22.213 1.00 98.06 182 ARG A CA 1
ATOM 1435 C C . ARG A 1 182 ? 5.730 -6.419 -21.590 1.00 98.06 182 ARG A C 1
ATOM 1437 O O . ARG A 1 182 ? 6.060 -7.411 -22.225 1.00 98.06 182 ARG A O 1
ATOM 1444 N N . LEU A 1 183 ? 5.257 -6.465 -20.350 1.00 98.31 183 LEU A N 1
ATOM 1445 C CA . LEU A 1 183 ? 5.161 -7.659 -19.511 1.00 98.31 183 LEU A CA 1
ATOM 1446 C C . LEU A 1 183 ? 3.744 -8.242 -19.451 1.00 98.31 183 LEU A C 1
ATOM 1448 O O . LEU A 1 183 ? 3.596 -9.416 -19.134 1.00 98.31 183 LEU A O 1
ATOM 1452 N N . GLY A 1 184 ? 2.722 -7.448 -19.779 1.00 98.06 184 GLY A N 1
ATOM 1453 C CA . GLY A 1 184 ? 1.317 -7.823 -19.622 1.00 98.06 184 GLY A CA 1
ATOM 1454 C C . GLY A 1 184 ? 0.700 -7.297 -18.320 1.00 98.06 184 GLY A C 1
ATOM 1455 O O . GLY A 1 184 ? 1.386 -6.647 -17.535 1.00 98.06 184 GLY A O 1
ATOM 1456 N N . PRO A 1 185 ? -0.613 -7.507 -18.119 1.00 97.50 185 PRO A N 1
ATOM 1457 C CA . PRO A 1 185 ? -1.321 -7.089 -16.911 1.00 97.50 185 PRO A CA 1
ATOM 1458 C C . PRO A 1 185 ? -0.928 -7.930 -15.688 1.00 97.50 185 PRO A C 1
ATOM 1460 O O . PRO A 1 185 ? -0.505 -9.076 -15.820 1.00 97.50 185 PRO A O 1
ATOM 1463 N N . LEU A 1 186 ? -1.122 -7.353 -14.502 1.00 96.38 186 LEU A N 1
ATOM 1464 C CA . LEU A 1 186 ? -0.946 -8.019 -13.211 1.00 96.38 186 LEU A CA 1
ATOM 1465 C C . LEU A 1 186 ? -2.251 -8.661 -12.718 1.00 96.38 186 LEU A C 1
ATOM 1467 O O . LEU A 1 186 ? -3.343 -8.341 -13.191 1.00 96.38 186 LEU A O 1
ATOM 1471 N N . THR A 1 187 ? -2.116 -9.523 -11.717 1.00 93.38 187 THR A N 1
ATOM 1472 C CA . THR A 1 187 ? -3.195 -10.093 -10.89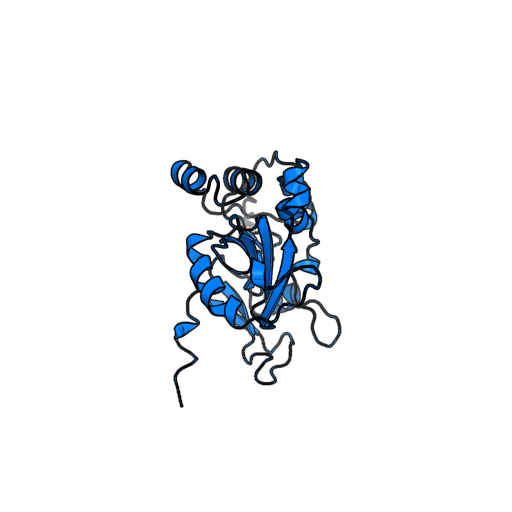6 1.00 93.38 187 THR A CA 1
ATOM 1473 C C . THR A 1 187 ? -3.098 -9.580 -9.453 1.00 93.38 187 THR A C 1
ATOM 1475 O O . THR A 1 187 ? -2.175 -8.834 -9.115 1.00 93.38 187 THR A O 1
ATOM 1478 N N . ALA A 1 188 ? -4.040 -9.971 -8.587 1.00 88.94 188 ALA A N 1
ATOM 1479 C CA . ALA A 1 188 ? -3.987 -9.650 -7.157 1.00 88.94 188 ALA A CA 1
ATOM 1480 C C . ALA A 1 188 ? -2.698 -10.175 -6.483 1.00 88.94 188 ALA A C 1
ATOM 1482 O O . ALA A 1 188 ? -2.120 -9.473 -5.657 1.00 88.94 188 ALA A O 1
ATOM 1483 N N . ASP A 1 189 ? -2.187 -11.319 -6.947 1.00 89.06 189 ASP A N 1
ATOM 1484 C CA . ASP A 1 189 ? -1.043 -12.024 -6.346 1.00 89.06 189 ASP A CA 1
ATOM 1485 C C . ASP A 1 189 ? 0.300 -11.712 -7.017 1.00 89.06 189 ASP A C 1
ATOM 1487 O O . ASP A 1 189 ? 1.299 -12.398 -6.779 1.00 89.06 189 ASP A O 1
ATOM 1491 N N . THR A 1 190 ? 0.343 -10.725 -7.917 1.00 93.00 190 THR A N 1
ATOM 1492 C CA . THR A 1 190 ? 1.560 -10.371 -8.652 1.00 93.00 190 THR A CA 1
ATOM 1493 C C . THR A 1 190 ? 1.824 -8.873 -8.681 1.00 93.00 190 THR A C 1
ATOM 1495 O O . THR A 1 190 ? 0.918 -8.044 -8.598 1.00 93.00 190 THR A O 1
ATOM 1498 N N . TYR A 1 191 ? 3.099 -8.527 -8.840 1.00 94.81 191 TYR A N 1
ATOM 1499 C CA . TYR A 1 191 ? 3.570 -7.149 -8.937 1.00 94.81 191 TYR A CA 1
ATOM 1500 C C . TYR A 1 191 ? 4.769 -7.042 -9.887 1.00 94.81 191 TYR A C 1
ATOM 1502 O O . TYR A 1 191 ? 5.400 -8.044 -10.246 1.00 94.81 191 TYR A O 1
ATOM 1510 N N . TYR A 1 192 ? 5.085 -5.822 -10.318 1.00 97.00 192 TYR A N 1
ATOM 1511 C CA . TYR A 1 192 ? 6.305 -5.531 -11.058 1.00 97.00 192 TYR A CA 1
ATOM 1512 C C . TYR A 1 192 ? 7.469 -5.356 -10.086 1.00 97.00 192 TYR A C 1
ATOM 1514 O O . TYR A 1 192 ? 7.602 -4.322 -9.437 1.00 97.00 192 TYR A O 1
ATOM 1522 N N . ALA A 1 193 ? 8.353 -6.346 -10.040 1.00 94.56 193 ALA A N 1
ATOM 1523 C CA . ALA A 1 193 ? 9.561 -6.302 -9.227 1.00 94.56 193 ALA A CA 1
ATOM 1524 C C . ALA A 1 193 ? 10.792 -6.054 -10.094 1.00 94.56 193 ALA A C 1
ATOM 1526 O O . ALA A 1 193 ? 10.850 -6.492 -11.250 1.00 94.56 193 ALA A O 1
ATOM 1527 N N . MET A 1 194 ? 11.809 -5.422 -9.514 1.00 94.38 194 MET A N 1
ATOM 1528 C CA . MET A 1 194 ? 13.107 -5.322 -10.169 1.00 94.38 194 MET A CA 1
ATOM 1529 C C . MET A 1 194 ? 13.776 -6.700 -10.256 1.00 94.38 194 MET A C 1
ATOM 1531 O O . MET A 1 194 ? 13.714 -7.491 -9.317 1.00 94.38 194 MET A O 1
ATOM 1535 N N . VAL A 1 195 ? 14.419 -6.994 -11.387 1.00 95.12 195 VAL A N 1
ATOM 1536 C CA . VAL A 1 195 ? 15.203 -8.224 -11.582 1.00 95.12 195 VAL A CA 1
ATOM 1537 C C . VAL A 1 195 ? 16.518 -8.122 -10.814 1.00 95.12 195 VAL A C 1
ATOM 1539 O O . VAL A 1 195 ? 16.880 -9.045 -10.092 1.00 95.12 195 VAL A O 1
ATOM 1542 N N . VAL A 1 196 ? 17.204 -6.985 -10.944 1.00 93.94 196 VAL A N 1
ATOM 1543 C CA . VAL A 1 196 ? 18.346 -6.608 -10.106 1.00 93.94 196 VAL A CA 1
ATOM 1544 C C . VAL A 1 196 ? 17.890 -5.471 -9.191 1.00 93.94 196 VAL A C 1
ATOM 1546 O O . VAL A 1 196 ? 17.566 -4.405 -9.717 1.00 93.94 196 VAL A O 1
ATOM 1549 N N . PRO A 1 197 ? 17.839 -5.657 -7.860 1.00 90.56 197 PRO A N 1
ATOM 1550 C CA . PRO A 1 197 ? 17.449 -4.611 -6.914 1.00 90.56 197 PRO A CA 1
ATOM 1551 C C . PRO A 1 197 ? 18.361 -3.378 -6.955 1.00 90.56 197 PRO A C 1
ATOM 1553 O O . PRO A 1 197 ? 19.555 -3.490 -7.243 1.00 90.56 197 PRO A O 1
ATOM 1556 N N . VAL A 1 198 ? 17.829 -2.212 -6.567 1.00 89.50 198 VAL A N 1
ATOM 1557 C CA . VAL A 1 198 ? 18.609 -0.961 -6.436 1.00 89.50 198 VAL A CA 1
ATOM 1558 C C . VAL A 1 198 ? 19.803 -1.142 -5.494 1.00 89.50 198 VAL A C 1
ATOM 1560 O O . VAL A 1 198 ? 20.904 -0.695 -5.806 1.00 89.50 198 VAL A O 1
ATOM 1563 N N . ALA A 1 199 ? 19.618 -1.870 -4.388 1.00 86.31 199 ALA A N 1
ATOM 1564 C CA . ALA A 1 199 ? 20.676 -2.164 -3.417 1.00 86.31 199 ALA A CA 1
ATOM 1565 C C . ALA A 1 199 ? 21.878 -2.926 -4.016 1.00 86.31 199 ALA A C 1
ATOM 1567 O O . ALA A 1 199 ? 22.976 -2.857 -3.472 1.00 86.31 199 ALA A O 1
ATOM 1568 N N . LEU A 1 200 ? 21.687 -3.618 -5.146 1.00 91.19 200 LEU A N 1
ATOM 1569 C CA . LEU A 1 200 ? 22.735 -4.333 -5.884 1.00 91.19 200 LEU A CA 1
ATOM 1570 C C . LEU A 1 200 ? 23.202 -3.572 -7.140 1.00 91.19 200 LEU A C 1
ATOM 1572 O O . LEU A 1 200 ? 23.829 -4.153 -8.024 1.00 91.19 200 LEU A O 1
ATOM 1576 N N . GLY A 1 201 ? 22.888 -2.277 -7.244 1.00 91.94 201 GLY A N 1
ATOM 1577 C CA . GLY A 1 201 ? 23.250 -1.434 -8.387 1.00 91.94 201 GLY A CA 1
ATOM 1578 C C . GLY A 1 201 ? 22.318 -1.572 -9.593 1.00 91.94 201 GLY A C 1
ATOM 1579 O O . GLY A 1 201 ? 22.651 -1.110 -10.685 1.00 91.94 201 GLY A O 1
ATOM 1580 N N . GLY A 1 202 ? 21.153 -2.203 -9.425 1.00 93.75 202 GLY A N 1
ATOM 1581 C CA . GLY A 1 202 ? 20.148 -2.303 -10.474 1.00 93.75 202 GLY A CA 1
ATOM 1582 C C . GLY A 1 202 ? 19.534 -0.949 -10.820 1.00 93.75 202 GLY A C 1
ATOM 1583 O O . GLY A 1 202 ? 19.148 -0.177 -9.943 1.00 93.75 202 GLY A O 1
ATOM 1584 N N . ALA A 1 203 ? 19.404 -0.663 -12.113 1.00 94.06 203 ALA A N 1
ATOM 1585 C CA . ALA A 1 203 ? 18.816 0.587 -12.577 1.00 94.06 203 ALA A CA 1
ATOM 1586 C C . ALA A 1 203 ? 17.279 0.529 -12.557 1.00 94.06 203 ALA A C 1
ATOM 1588 O O . ALA A 1 203 ? 16.681 -0.469 -12.972 1.00 94.06 203 ALA A O 1
ATOM 1589 N N . VAL A 1 204 ? 16.636 1.616 -12.123 1.00 94.75 204 VAL A N 1
ATOM 1590 C CA . VAL A 1 204 ? 15.173 1.779 -12.145 1.00 94.75 204 VAL A CA 1
ATOM 1591 C C . VAL A 1 204 ? 14.742 2.137 -13.567 1.00 94.75 204 VAL A C 1
ATOM 1593 O O . VAL A 1 204 ? 14.533 3.296 -13.902 1.00 94.75 204 VAL A O 1
ATOM 1596 N N . LEU A 1 205 ? 14.677 1.136 -14.442 1.00 95.25 205 LEU A N 1
ATOM 1597 C CA . LEU A 1 205 ? 14.288 1.283 -15.844 1.00 95.25 205 LEU A CA 1
ATOM 1598 C C . LEU A 1 205 ? 13.455 0.091 -16.295 1.00 95.25 205 LEU A C 1
ATOM 1600 O O . LEU A 1 205 ? 13.607 -1.006 -15.768 1.00 95.25 205 LEU A O 1
ATOM 1604 N N . ALA A 1 206 ? 12.595 0.302 -17.294 1.00 94.88 206 ALA A N 1
ATOM 1605 C CA . ALA A 1 206 ? 11.570 -0.667 -17.671 1.00 94.88 206 ALA A CA 1
ATOM 1606 C C . ALA A 1 206 ? 12.112 -2.079 -17.939 1.00 94.88 206 ALA A C 1
ATOM 1608 O O . ALA A 1 206 ? 11.440 -3.033 -17.575 1.00 94.88 206 ALA A O 1
ATOM 1609 N N . ASP A 1 207 ? 13.298 -2.230 -18.532 1.00 96.12 207 ASP A N 1
ATOM 1610 C CA . ASP A 1 207 ? 13.886 -3.536 -18.870 1.00 96.12 207 ASP A CA 1
ATOM 1611 C C . ASP A 1 207 ? 14.381 -4.331 -17.652 1.00 96.12 207 ASP A C 1
ATOM 1613 O O . ASP A 1 207 ? 14.472 -5.553 -17.723 1.00 96.12 207 ASP A O 1
ATOM 1617 N N . ASN A 1 208 ? 14.632 -3.673 -16.517 1.00 96.75 208 ASN A N 1
ATOM 1618 C CA . ASN A 1 208 ? 15.068 -4.313 -15.275 1.00 96.75 208 ASN A CA 1
ATOM 1619 C C . ASN A 1 208 ? 13.883 -4.738 -14.389 1.00 96.75 208 ASN A C 1
ATOM 1621 O O . ASN A 1 208 ? 14.043 -4.890 -13.187 1.00 96.75 208 ASN A O 1
ATOM 1625 N N . PHE A 1 209 ? 12.685 -4.916 -14.953 1.00 97.38 209 PHE A N 1
ATOM 1626 C CA . PHE A 1 209 ? 11.510 -5.392 -14.217 1.00 97.38 209 PHE A CA 1
ATOM 1627 C C . PHE A 1 209 ? 10.962 -6.693 -14.797 1.00 97.38 209 PHE A C 1
ATOM 1629 O O . PHE A 1 209 ? 11.018 -6.937 -16.007 1.00 97.38 209 PHE A O 1
ATOM 1636 N N . ALA A 1 210 ? 10.357 -7.494 -13.931 1.00 97.44 210 ALA A N 1
ATOM 1637 C CA . ALA A 1 210 ? 9.591 -8.680 -14.279 1.00 97.44 210 ALA A CA 1
ATO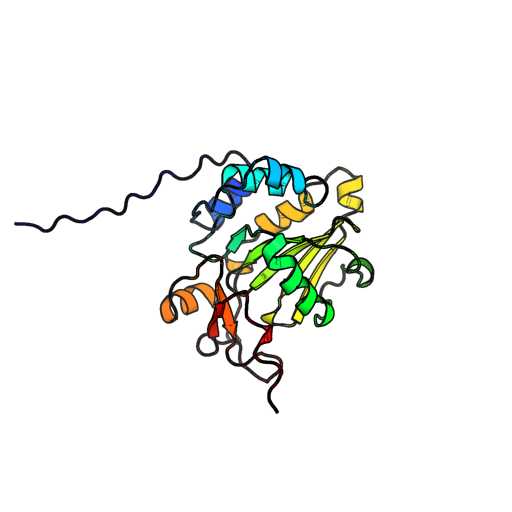M 1638 C C . ALA A 1 210 ? 8.329 -8.756 -13.412 1.00 97.44 210 ALA A C 1
ATOM 1640 O O . ALA A 1 210 ? 8.260 -8.143 -12.349 1.00 97.44 210 ALA A O 1
ATOM 1641 N N . ILE A 1 211 ? 7.342 -9.530 -13.859 1.00 97.50 211 ILE A N 1
ATOM 1642 C CA . ILE A 1 211 ? 6.207 -9.898 -13.010 1.00 97.50 211 ILE A CA 1
ATOM 1643 C C . ILE A 1 211 ? 6.697 -10.952 -12.014 1.00 97.50 211 ILE A C 1
ATOM 1645 O O . ILE A 1 211 ? 7.307 -11.948 -12.417 1.00 97.50 211 ILE A O 1
ATOM 1649 N N . LYS A 1 212 ? 6.457 -10.725 -10.723 1.00 93.56 212 LYS A N 1
ATOM 1650 C CA . LYS A 1 212 ? 6.792 -11.655 -9.641 1.00 93.56 212 LYS A CA 1
ATOM 1651 C C . LYS A 1 212 ? 5.561 -11.949 -8.786 1.00 93.56 212 LYS A C 1
ATOM 1653 O O . LYS A 1 212 ? 4.702 -11.075 -8.669 1.00 93.56 212 LYS A O 1
ATOM 1658 N N . PRO A 1 213 ? 5.469 -13.159 -8.209 1.00 89.88 213 PRO A N 1
ATOM 1659 C CA . PRO A 1 213 ? 4.463 -13.446 -7.201 1.00 89.88 213 PRO A CA 1
ATOM 1660 C C . PRO A 1 213 ? 4.778 -12.666 -5.923 1.00 89.88 213 PRO A C 1
ATOM 1662 O O . PRO A 1 213 ? 5.948 -12.502 -5.574 1.00 89.88 213 PRO A O 1
ATOM 1665 N N . VAL A 1 214 ? 3.737 -12.203 -5.239 1.00 77.25 214 VAL A N 1
ATOM 1666 C CA . VAL A 1 214 ? 3.836 -11.514 -3.941 1.00 77.25 214 VAL A CA 1
ATOM 1667 C C . VAL A 1 214 ? 4.457 -12.442 -2.897 1.00 77.25 214 VAL A C 1
ATOM 1669 O O . VAL A 1 214 ? 5.432 -12.086 -2.237 1.00 77.25 214 VAL A O 1
ATOM 1672 N N . HIS A 1 215 ? 3.963 -13.677 -2.828 1.00 70.75 215 HIS A N 1
ATOM 1673 C CA . HIS A 1 215 ? 4.527 -14.727 -1.988 1.00 70.75 215 HIS A CA 1
ATOM 1674 C C . HIS A 1 215 ? 5.641 -15.468 -2.736 1.00 70.75 215 HIS A C 1
ATOM 1676 O O . HIS A 1 215 ? 5.440 -15.978 -3.839 1.00 70.75 215 HIS A O 1
ATOM 1682 N N . GLY A 1 216 ? 6.832 -15.539 -2.135 1.00 55.06 216 GLY A N 1
ATOM 1683 C CA . GLY A 1 216 ? 7.989 -16.218 -2.736 1.00 55.06 216 GLY A CA 1
ATOM 1684 C C . GLY A 1 216 ? 9.350 -15.559 -2.500 1.00 55.06 216 GLY A C 1
ATOM 1685 O O . GLY A 1 216 ? 10.353 -16.065 -3.004 1.00 55.06 216 GLY A O 1
ATOM 1686 N N . HIS A 1 217 ? 9.419 -14.470 -1.726 1.00 45.03 217 HIS A N 1
ATOM 1687 C CA . HIS A 1 217 ? 10.686 -13.800 -1.393 1.00 45.03 217 HIS A CA 1
ATOM 1688 C C . HIS A 1 217 ? 11.653 -14.669 -0.561 1.00 45.03 217 HIS A C 1
ATOM 1690 O O . HIS A 1 217 ? 12.866 -14.478 -0.630 1.00 45.03 217 HIS A O 1
ATOM 1696 N N . LEU A 1 218 ? 11.152 -15.702 0.126 1.00 36.00 218 LEU A N 1
ATOM 1697 C CA . LEU A 1 218 ? 11.945 -16.584 0.994 1.00 36.00 218 LEU A CA 1
ATOM 1698 C C . LEU A 1 218 ? 12.917 -17.540 0.268 1.00 36.00 218 LEU A C 1
ATOM 1700 O O . LEU A 1 218 ? 13.645 -18.273 0.929 1.00 36.00 218 LEU A O 1
ATOM 1704 N N . ALA A 1 219 ? 12.983 -17.547 -1.069 1.00 28.36 219 ALA A N 1
ATOM 1705 C CA . ALA A 1 219 ? 13.828 -18.496 -1.808 1.00 28.36 219 ALA A CA 1
ATOM 1706 C C . ALA A 1 219 ? 15.090 -17.902 -2.465 1.00 28.36 219 ALA A C 1
ATOM 1708 O O . ALA A 1 219 ? 15.839 -18.658 -3.081 1.00 28.36 219 ALA A O 1
ATOM 1709 N N . GLN A 1 220 ? 15.360 -16.591 -2.377 1.00 31.52 220 GLN A N 1
ATOM 1710 C CA . GLN A 1 220 ? 16.489 -15.983 -3.117 1.00 31.52 220 GLN A CA 1
ATOM 1711 C C . GLN A 1 220 ? 17.564 -15.297 -2.259 1.00 31.52 220 GLN A C 1
ATOM 1713 O O . GLN A 1 220 ? 18.443 -14.636 -2.801 1.00 31.52 220 GLN A O 1
ATOM 1718 N N . GLY A 1 221 ? 17.559 -15.514 -0.939 1.00 29.41 221 GLY A N 1
ATOM 1719 C CA . GLY A 1 221 ? 18.591 -15.005 -0.021 1.00 29.41 221 GLY A CA 1
ATOM 1720 C C . GLY A 1 221 ? 19.577 -16.048 0.521 1.00 29.41 221 GLY A C 1
ATOM 1721 O O . GLY A 1 221 ? 20.415 -15.715 1.351 1.00 29.41 221 GLY A O 1
ATOM 1722 N N . SER A 1 222 ? 19.491 -17.316 0.108 1.00 28.19 222 SER A N 1
ATOM 1723 C CA . SER A 1 222 ? 20.375 -18.382 0.605 1.00 28.19 222 SER A CA 1
ATOM 1724 C C . SER A 1 222 ? 20.935 -19.216 -0.537 1.00 28.19 222 SER A C 1
ATOM 1726 O O . SER A 1 222 ? 20.574 -20.374 -0.705 1.00 28.19 222 SER A O 1
ATOM 1728 N N . THR A 1 223 ? 21.844 -18.630 -1.312 1.00 28.72 223 THR A N 1
ATOM 1729 C CA . THR A 1 223 ? 22.859 -19.422 -2.017 1.00 28.72 223 THR A CA 1
ATOM 1730 C C . THR A 1 223 ? 24.115 -18.590 -2.249 1.00 28.72 223 THR A C 1
ATOM 1732 O O . THR A 1 223 ? 24.081 -17.619 -3.003 1.00 28.72 223 THR A O 1
ATOM 1735 N N . ASN A 1 224 ? 25.184 -19.101 -1.631 1.00 31.22 224 ASN A N 1
ATOM 1736 C CA . ASN A 1 224 ? 26.610 -18.762 -1.661 1.00 31.22 224 ASN A CA 1
ATOM 1737 C C . ASN A 1 224 ? 27.085 -17.554 -0.854 1.00 31.22 224 ASN A C 1
ATOM 1739 O O . ASN A 1 224 ? 26.918 -16.406 -1.311 1.00 31.22 224 ASN A O 1
#

Foldseek 3Di:
DDDDDPPDPPPDPFPDDDDLVVLLQVLLVHKDADPQDDPVRLVVCVLVDQVVLSVSCNGRNQMATNLQFKTFAFQVVCQVVCVVLLVQADEDEPQDDPVVVDDGKGFGMAGQAGFTFIAGSVQRKTWTQRNLRSHIYTHGCVVVVVVVVSCVRVSVVSNDGSQVSFDAFPVRDTAPVVLCVVANGDDNQKHWYFCQGVVNVGGPDNVRTYIDGSPDPVPPPDDD